Protein AF-0000000084484202 (afdb_homodimer)

InterPro domains:
  IPR013543 Calcium/calmodulin-dependent protein kinase II, association-domain [PF08332] (34-159)
  IPR032710 NTF2-like domain superfamily [SSF54427] (32-158)

Nearest PDB structures (foldseek):
  8uso-assembly1_A  TM=9.550E-01  e=2.248E-20  Homo sapiens
  2ux0-assembly1_A  TM=9.484E-01  e=1.392E-20  Homo sapiens
  5ig3-assembly1_A-2  TM=9.217E-01  e=1.442E-19  Homo sapiens
  8uso-assembly1_C  TM=8.823E-01  e=1.134E-19  Homo sapiens
  5ig5-assembly1_F-2  TM=9.078E-01  e=1.494E-18  Nematostella vectensis

Secondary structure (DSSP, 8-state):
-------------EEE-------S----HHHHHHHHHHHHHHHHHHHHHHTT-HHHHHHTEEEEEEEE-GGGTT--EESSHHHHHHHHHTTTTS-S-EEEEEEEEEEEE-TTSEEEEEEEEEEEEE-TTS-EEEEEEEEEEEEEEETTEEEEEEEEEE-S-SS-TTS-----/-------------EEE-------S--S-HHHHHHHHHHHHHHHHHHHHHHTT-HHHHHHTEEEEEEEE-GGGTT--EESSHHHHHHHHHTTTTS-S-EEEEEEEEEEEE-TTSEEEEEEEEEEEEE-TTS-EEEEEEEEEEEEEEETTEEEEEEEEEE-S-SS-TTS-----

Sequence (344 aa):
MKLLTVWDTKKKIRIVCPEKPYSQLSTNSQSSARRQEIIKMTEQLIEAINTGDFEAYTKICDPHLTAFEPEAMGNLVEGMDFHKFYFDNVLGKNCKAVNTTILNPHVHLLGEDAACIAYVRLTQYMDKHGQAHTHQSEESRVWHKRDNKWQNVHFHRSGGSGGAAFGFSSHKMKLLTVWDTKKKIRIVCPEKPYSQLSTNSQSSARRQEIIKMTEQLIEAINTGDFEAYTKICDPHLTAFEPEAMGNLVEGMDFHKFYFDNVLGKNCKAVNTTILNPHVHLLGEDAACIAYVRLTQYMDKHGQAHTHQSEESRVWHKRDNKWQNVHFHRSGGSGGAAFGFSSHK

pLDDT: mean 79.75, std 24.47, range [22.3, 98.94]

Solvent-accessible surface area (backbone atoms only — not comparable to full-atom values): 19200 Å² total; per-residue (Å²): 134,83,82,75,75,72,74,76,70,76,69,67,68,42,72,47,65,82,79,67,83,75,64,79,81,84,78,52,70,60,55,56,50,52,47,50,49,52,52,51,54,50,48,51,45,49,48,19,50,63,59,27,35,57,68,66,34,53,72,40,32,39,71,71,18,33,35,40,36,72,88,47,73,81,37,81,44,72,38,55,63,76,56,46,53,41,36,76,71,50,35,47,72,66,49,89,45,71,44,48,35,39,40,46,72,43,68,46,76,26,71,92,31,22,34,37,39,39,32,36,37,40,39,34,34,34,47,93,82,70,45,79,46,79,42,53,33,37,38,37,40,33,35,33,46,55,97,88,36,66,22,37,43,36,38,40,41,35,74,48,78,75,62,19,88,81,68,59,52,72,78,122,134,83,80,74,75,71,73,77,70,79,69,66,68,41,70,49,64,80,80,66,84,71,57,98,62,79,76,58,66,62,54,54,51,51,48,50,49,51,52,50,53,49,49,52,45,50,48,20,50,64,58,28,35,57,67,66,36,53,72,39,32,40,71,70,18,33,36,40,37,72,86,47,72,81,36,83,43,72,37,54,63,76,57,44,53,42,37,76,71,49,37,48,72,68,48,87,44,71,43,48,34,38,40,46,71,44,70,46,78,27,70,92,32,22,34,38,38,37,34,35,36,39,39,34,35,34,46,90,83,71,44,79,45,77,44,53,33,37,36,37,39,32,35,34,45,56,96,90,37,66,20,36,42,35,38,40,41,34,72,50,76,77,55,21,88,82,70,58,51,72,78,123

Foldseek 3Di:
DPPPPPPPQPQQAAEAAPCPPPPDDDPDPVVVVVQVVVVVLVRQLVVCQQQLPLPSNPQAADQQAWEADVVVVPDIDTGCVVVNVCSVPPHNDFWPDKHKYWYRKDKDDDPDFKIKIKTKMWMWTAENVRDIDIFIKIKMWMWGHDPNGIHTRYMYIDGGPPAPSNPHNPPD/DPPPPPPPQPFQAAEAAPCDPPPVPDDDPVVVVVQVVVVVLVRQLVSCQQQLPLPSNPQAADQQAWEADLVVVPDIDTGCVVVNVCSVPPHNDFWPDKHKYWYHKDKDDDPDFKIKIKTKMWMWTAANVRDIDIFIKIKMWMWGHDPNGIHTRYMYIDGGPPADSNPHNPPD

Organism: NCBI:txid1629725

Structure (mmCIF, N/CA/C/O backbone):
data_AF-0000000084484202-model_v1
#
loop_
_entity.id
_entity.type
_entity.pdbx_description
1 polymer 'Calcium/calmodulin-dependent protein kinase II association-domain domain-containing protein'
#
loop_
_atom_site.group_PDB
_atom_site.id
_atom_site.type_symbol
_atom_site.label_atom_id
_atom_site.label_alt_id
_atom_site.label_comp_id
_atom_site.label_asym_id
_atom_site.label_entity_id
_atom_site.label_seq_id
_atom_site.pdbx_PDB_ins_code
_atom_site.Cartn_x
_atom_site.Cartn_y
_atom_site.Cartn_z
_atom_site.occupancy
_atom_site.B_iso_or_equiv
_atom_site.auth_seq_id
_atom_site.auth_comp_id
_atom_site.auth_asym_id
_atom_site.auth_atom_id
_atom_site.pdbx_PDB_model_num
ATOM 1 N N . MET A 1 1 ? -15.711 -28.438 -43 1 22.56 1 MET A N 1
ATOM 2 C CA . MET A 1 1 ? -14.633 -28.594 -42.031 1 22.56 1 MET A CA 1
ATOM 3 C C . MET A 1 1 ? -14.43 -27.297 -41.25 1 22.56 1 MET A C 1
ATOM 5 O O . MET A 1 1 ? -13.922 -26.312 -41.812 1 22.56 1 MET A O 1
ATOM 9 N N . LYS A 1 2 ? -15.352 -26.922 -40.312 1 27.88 2 LYS A N 1
ATOM 10 C CA . LYS A 1 2 ? -15.516 -25.656 -39.625 1 27.88 2 LYS A CA 1
ATOM 11 C C . LYS A 1 2 ? -14.289 -25.344 -38.75 1 27.88 2 LYS A C 1
ATOM 13 O O . LYS A 1 2 ? -13.797 -26.219 -38.031 1 27.88 2 LYS A O 1
ATOM 18 N N . LEU A 1 3 ? -13.375 -24.469 -39.219 1 26.53 3 LEU A N 1
ATOM 19 C CA . LEU A 1 3 ? -12.164 -23.984 -38.562 1 26.53 3 LEU A CA 1
ATOM 20 C C . LEU A 1 3 ? -12.453 -23.531 -37.125 1 26.53 3 LEU A C 1
ATOM 22 O O . LEU A 1 3 ? -13.227 -22.578 -36.938 1 26.53 3 LEU A O 1
ATOM 26 N N . LEU A 1 4 ? -12.547 -24.406 -36.188 1 30.47 4 LEU A N 1
ATOM 27 C CA . LEU A 1 4 ? -12.711 -24.141 -34.75 1 30.47 4 LEU A CA 1
ATOM 28 C C . LEU A 1 4 ? -11.594 -23.234 -34.219 1 30.47 4 LEU A C 1
ATOM 30 O O . LEU A 1 4 ? -10.414 -23.609 -34.312 1 30.47 4 LEU A O 1
ATOM 34 N N . THR A 1 5 ? -11.711 -21.938 -34.438 1 29.92 5 THR A N 1
ATOM 35 C CA . THR A 1 5 ? -10.828 -20.922 -33.875 1 29.92 5 THR A CA 1
ATOM 36 C C . THR A 1 5 ? -10.578 -21.156 -32.406 1 29.92 5 THR A C 1
ATOM 38 O O . THR A 1 5 ? -11.516 -21.156 -31.594 1 29.92 5 THR A O 1
ATOM 41 N N . VAL A 1 6 ? -9.766 -22.031 -32.094 1 29.84 6 VAL A N 1
ATOM 42 C CA . VAL A 1 6 ? -9.258 -22.25 -30.734 1 29.84 6 VAL A CA 1
ATOM 43 C C . VAL A 1 6 ? -8.844 -20.922 -30.109 1 29.84 6 VAL A C 1
ATOM 45 O O . VAL A 1 6 ? -7.984 -20.219 -30.641 1 29.84 6 VAL A O 1
ATOM 48 N N . TRP A 1 7 ? -9.875 -20.203 -29.562 1 31.56 7 TRP A N 1
ATOM 49 C CA . TRP A 1 7 ? -9.555 -19.078 -28.688 1 31.56 7 TRP A CA 1
ATOM 50 C C . TRP A 1 7 ? -8.344 -19.391 -27.812 1 31.56 7 TRP A C 1
ATOM 52 O O . TRP A 1 7 ? -8.344 -20.375 -27.078 1 31.56 7 TRP A O 1
ATOM 62 N N . ASP A 1 8 ? -7.133 -19.328 -28.281 1 32.38 8 ASP A N 1
ATOM 63 C CA . ASP A 1 8 ? -5.891 -19.359 -27.516 1 32.38 8 ASP A CA 1
ATOM 64 C C . ASP A 1 8 ? -6.062 -18.688 -26.156 1 32.38 8 ASP A C 1
ATOM 66 O O . ASP A 1 8 ? -6.316 -17.484 -26.078 1 32.38 8 ASP A O 1
ATOM 70 N N . THR A 1 9 ? -6.594 -19.344 -25.172 1 36.94 9 THR A N 1
ATOM 71 C CA . THR A 1 9 ? -7.004 -19.062 -23.812 1 36.94 9 THR A CA 1
ATOM 72 C C . THR A 1 9 ? -5.848 -18.469 -23 1 36.94 9 THR A C 1
ATOM 74 O O . THR A 1 9 ? -5.859 -18.5 -21.781 1 36.94 9 THR A O 1
ATOM 77 N N . LYS A 1 10 ? -4.656 -18.438 -23.531 1 36.81 10 LYS A N 1
ATOM 78 C CA . LYS A 1 10 ? -3.656 -17.75 -22.719 1 36.81 10 LYS A CA 1
ATOM 79 C C . LYS A 1 10 ? -4.086 -16.328 -22.422 1 36.81 10 LYS A C 1
ATOM 81 O O . LYS A 1 10 ? -4.059 -15.453 -23.297 1 36.81 10 LYS A O 1
ATOM 86 N N . LYS A 1 11 ? -4.984 -16.141 -21.5 1 45.69 11 LYS A N 1
ATOM 87 C CA . LYS A 1 11 ? -5.672 -14.945 -21.031 1 45.69 11 LYS A CA 1
ATOM 88 C C . LYS A 1 11 ? -4.672 -13.875 -20.594 1 45.69 11 LYS A C 1
ATOM 90 O O . LYS A 1 11 ? -3.912 -14.07 -19.641 1 45.69 11 LYS A O 1
ATOM 95 N N . LYS A 1 12 ? -4.285 -13 -21.719 1 49.34 12 LYS A N 1
ATOM 96 C CA . LYS A 1 12 ? -3.416 -11.836 -21.609 1 49.34 12 LYS A CA 1
ATOM 97 C C . LYS A 1 12 ? -3.955 -10.828 -20.594 1 49.34 12 LYS A C 1
ATOM 99 O O . LYS A 1 12 ? -5.152 -10.523 -20.594 1 49.34 12 LYS A O 1
ATOM 104 N N . ILE A 1 13 ? -3.246 -10.758 -19.453 1 52.19 13 ILE A N 1
ATOM 105 C CA . ILE A 1 13 ? -3.531 -9.641 -18.562 1 52.19 13 ILE A CA 1
ATOM 106 C C . ILE A 1 13 ? -3.627 -8.344 -19.359 1 52.19 13 ILE A C 1
ATOM 108 O O . ILE A 1 13 ? -2.74 -8.039 -20.172 1 52.19 13 ILE A O 1
ATOM 112 N N . ARG A 1 14 ? -4.797 -7.715 -19.531 1 58.12 14 ARG A N 1
ATOM 113 C CA . ARG A 1 14 ? -4.977 -6.441 -20.219 1 58.12 14 ARG A CA 1
ATOM 114 C C . ARG A 1 14 ? -4.52 -5.277 -19.344 1 58.12 14 ARG A C 1
ATOM 116 O O . ARG A 1 14 ? -4.871 -5.207 -18.156 1 58.12 14 ARG A O 1
ATOM 123 N N . ILE A 1 15 ? -3.594 -4.57 -19.891 1 54.19 15 ILE A N 1
ATOM 124 C CA . ILE A 1 15 ? -3.176 -3.34 -19.219 1 54.19 15 ILE A CA 1
ATOM 125 C C . ILE A 1 15 ? -3.801 -2.139 -19.938 1 54.19 15 ILE A C 1
ATOM 127 O O . ILE A 1 15 ? -3.646 -1.973 -21.141 1 54.19 15 ILE A O 1
ATOM 131 N N . VAL A 1 16 ? -4.719 -1.385 -19.375 1 52.28 16 VAL A N 1
ATOM 132 C CA . VAL A 1 16 ? -5.27 -0.152 -19.938 1 52.28 16 VAL A CA 1
ATOM 133 C C . VAL A 1 16 ? -4.469 1.045 -19.422 1 52.28 16 VAL A C 1
ATOM 135 O O . VAL A 1 16 ? -4.363 1.261 -18.219 1 52.28 16 VAL A O 1
ATOM 138 N N . CYS A 1 17 ? -3.641 1.642 -20.281 1 53.09 17 CYS A N 1
ATOM 139 C CA . CYS A 1 17 ? -2.895 2.838 -19.906 1 53.09 17 CYS A CA 1
ATOM 140 C C . CYS A 1 17 ? -3.535 4.086 -20.5 1 53.09 17 CYS A C 1
ATOM 142 O O . CYS A 1 17 ? -3.977 4.082 -21.641 1 53.09 17 CYS A O 1
ATOM 144 N N . PRO A 1 18 ? -4.09 5.18 -19.781 1 40.06 18 PRO A N 1
ATOM 145 C CA . PRO A 1 18 ? -4.48 6.422 -20.453 1 40.06 18 PRO A CA 1
ATOM 146 C C . PRO A 1 18 ? -3.373 6.98 -21.344 1 40.06 18 PRO A C 1
ATOM 148 O O . PRO A 1 18 ? -2.189 6.785 -21.062 1 40.06 18 PRO A O 1
ATOM 151 N N . GLU A 1 19 ? -3.791 7.266 -22.656 1 37.06 19 GLU A N 1
ATOM 152 C CA . GLU A 1 19 ? -2.885 7.84 -23.641 1 37.06 19 GLU A CA 1
ATOM 153 C C . GLU A 1 19 ? -2.354 9.195 -23.188 1 37.06 19 GLU A C 1
ATOM 155 O O . GLU A 1 19 ? -3.035 10.211 -23.328 1 37.06 19 GLU A O 1
ATOM 160 N N . LYS A 1 20 ? -2.168 9.734 -22.062 1 37.72 20 LYS A N 1
ATOM 161 C CA . LYS A 1 20 ? -1.619 11.086 -22.109 1 37.72 20 LYS A CA 1
ATOM 162 C C . LYS A 1 20 ? -0.483 11.18 -23.125 1 37.72 20 LYS A C 1
ATOM 164 O O . LYS A 1 20 ? 0.29 10.234 -23.297 1 37.72 20 LYS A O 1
ATOM 169 N N . PRO A 1 21 ? -0.691 12.273 -24.062 1 31.39 21 PRO A N 1
ATOM 170 C CA . PRO A 1 21 ? 0.367 12.562 -25.047 1 31.39 21 PRO A CA 1
ATOM 171 C C . PRO A 1 21 ? 1.765 12.492 -24.422 1 31.39 21 PRO A C 1
ATOM 173 O O . PRO A 1 21 ? 2.029 13.141 -23.422 1 31.39 21 PRO A O 1
ATOM 176 N N . TYR A 1 22 ? 2.336 11.453 -24.469 1 32.31 22 TYR A N 1
ATOM 177 C CA . TYR A 1 22 ? 3.768 11.305 -24.234 1 32.31 22 TYR A CA 1
ATOM 178 C C . TYR A 1 22 ? 4.559 12.375 -24.969 1 32.31 22 TYR A C 1
ATOM 180 O O . TYR A 1 22 ? 5.285 12.07 -25.922 1 32.31 22 TYR A O 1
ATOM 188 N N . SER A 1 23 ? 3.902 13.438 -25.469 1 31.08 23 SER A N 1
ATOM 189 C CA . SER A 1 23 ? 4.852 14.219 -26.25 1 31.08 23 SER A CA 1
ATOM 190 C C . SER A 1 23 ? 6.164 14.414 -25.5 1 31.08 23 SER A C 1
ATOM 192 O O . SER A 1 23 ? 7.18 14.773 -26.094 1 31.08 23 SER A O 1
ATOM 194 N N . GLN A 1 24 ? 6.086 15.438 -24.438 1 30.53 24 GLN A N 1
ATOM 195 C CA . GLN A 1 24 ? 7.375 16.094 -24.266 1 30.53 24 GLN A CA 1
ATOM 196 C C . GLN A 1 24 ? 8.516 15.086 -24.281 1 30.53 24 GLN A C 1
ATOM 198 O O . GLN A 1 24 ? 8.297 13.883 -24.125 1 30.53 24 GLN A O 1
ATOM 203 N N . LEU A 1 25 ? 9.867 15.617 -23.5 1 30.31 25 LEU A N 1
ATOM 204 C CA . LEU A 1 25 ? 11.305 15.633 -23.75 1 30.31 25 LEU A CA 1
ATOM 205 C C . LEU A 1 25 ? 11.859 14.219 -23.844 1 30.31 25 LEU A C 1
ATOM 207 O O . LEU A 1 25 ? 11.234 13.266 -23.375 1 30.31 25 LEU A O 1
ATOM 211 N N . SER A 1 26 ? 13.086 13.93 -24.219 1 33.38 26 SER A N 1
ATOM 212 C CA . SER A 1 26 ? 14.211 13.023 -24.422 1 33.38 26 SER A CA 1
ATOM 213 C C . SER A 1 26 ? 14.297 11.992 -23.297 1 33.38 26 SER A C 1
ATOM 215 O O . SER A 1 26 ? 15.219 11.18 -23.266 1 33.38 26 SER A O 1
ATOM 217 N N . THR A 1 27 ? 13.984 12.367 -22.062 1 39.91 27 THR A N 1
ATOM 218 C CA . THR A 1 27 ? 14.531 11.586 -20.969 1 39.91 27 THR A CA 1
ATOM 219 C C . THR A 1 27 ? 14.086 10.133 -21.047 1 39.91 27 THR A C 1
ATOM 221 O O . THR A 1 27 ? 13.078 9.82 -21.688 1 39.91 27 THR A O 1
ATOM 224 N N . ASN A 1 28 ? 14.797 8.992 -20.25 1 52.16 28 ASN A N 1
ATOM 225 C CA . ASN A 1 28 ? 15.734 7.918 -20.562 1 52.16 28 ASN A CA 1
ATOM 226 C C . ASN A 1 28 ? 15.008 6.621 -20.891 1 52.16 28 ASN A C 1
ATOM 228 O O . ASN A 1 28 ? 14.125 6.188 -20.156 1 52.16 28 ASN A O 1
ATOM 232 N N . SER A 1 29 ? 14.883 6.348 -22.219 1 65.44 29 SER A N 1
ATOM 233 C CA . SER A 1 29 ? 14.633 5.012 -22.75 1 65.44 29 SER A CA 1
ATOM 234 C C . SER A 1 29 ? 14.859 3.943 -21.688 1 65.44 29 SER A C 1
ATOM 236 O O . SER A 1 29 ? 14.102 2.975 -21.609 1 65.44 29 SER A O 1
ATOM 238 N N . GLN A 1 30 ? 15.797 4.34 -20.922 1 72.38 30 GLN A N 1
ATOM 239 C CA . GLN A 1 30 ? 16.125 3.354 -19.906 1 72.38 30 GLN A CA 1
ATOM 240 C C . GLN A 1 30 ? 15.062 3.307 -18.812 1 72.38 30 GLN A C 1
ATOM 242 O O . GLN A 1 30 ? 14.688 2.227 -18.344 1 72.38 30 GLN A O 1
ATOM 247 N N . SER A 1 31 ? 14.578 4.543 -18.484 1 83.69 31 SER A N 1
ATOM 248 C CA . SER A 1 31 ? 13.539 4.574 -17.469 1 83.69 31 SER A CA 1
ATOM 249 C C . SER A 1 31 ? 12.25 3.932 -17.969 1 83.69 31 SER A C 1
ATOM 251 O O . SER A 1 31 ? 11.578 3.221 -17.219 1 83.69 31 SER A O 1
ATOM 253 N N . SER A 1 32 ? 11.945 4.188 -19.188 1 85.06 32 SER A N 1
ATOM 254 C CA . SER A 1 32 ? 10.742 3.582 -19.766 1 85.06 32 SER A CA 1
ATOM 255 C C . SER A 1 32 ? 10.867 2.062 -19.812 1 85.06 32 SER A C 1
ATOM 257 O O . SER A 1 32 ? 9.914 1.345 -19.516 1 85.06 32 SER A O 1
ATOM 259 N N . ALA A 1 33 ? 12.039 1.642 -20.172 1 88.38 33 ALA A N 1
ATOM 260 C CA . ALA A 1 33 ? 12.273 0.202 -20.25 1 88.38 33 ALA A CA 1
ATOM 261 C C . ALA A 1 33 ? 12.172 -0.437 -18.859 1 88.38 33 ALA A C 1
ATOM 263 O O . ALA A 1 33 ? 11.609 -1.525 -18.719 1 88.38 33 ALA A O 1
ATOM 264 N N . ARG A 1 34 ? 12.688 0.211 -17.891 1 92.5 34 ARG A N 1
ATOM 265 C CA . ARG A 1 34 ? 12.625 -0.311 -16.531 1 92.5 34 ARG A CA 1
ATOM 266 C C . ARG A 1 34 ? 11.195 -0.347 -16.016 1 92.5 34 ARG A C 1
ATOM 268 O O . ARG A 1 34 ? 10.797 -1.289 -15.32 1 92.5 34 ARG A O 1
ATOM 275 N N . ARG A 1 35 ? 10.438 0.628 -16.359 1 95.12 35 ARG A N 1
ATOM 276 C CA . ARG A 1 35 ? 9.031 0.643 -15.969 1 95.12 35 ARG A CA 1
ATOM 277 C C . ARG A 1 35 ? 8.273 -0.514 -16.625 1 95.12 35 ARG A C 1
ATOM 279 O O . ARG A 1 35 ? 7.473 -1.183 -15.961 1 95.12 35 ARG A O 1
ATOM 286 N N . GLN A 1 36 ? 8.523 -0.728 -17.844 1 94.44 36 GLN A N 1
ATOM 287 C CA . GLN A 1 36 ? 7.887 -1.835 -18.547 1 94.44 36 GLN A CA 1
ATOM 288 C C . GLN A 1 36 ? 8.297 -3.178 -17.953 1 94.44 36 GLN A C 1
ATOM 290 O O . GLN A 1 36 ? 7.496 -4.113 -17.906 1 94.44 36 GLN A O 1
ATOM 295 N N . GLU A 1 37 ? 9.484 -3.242 -17.531 1 95.62 37 GLU A N 1
ATOM 296 C CA . GLU A 1 37 ? 9.961 -4.457 -16.875 1 95.62 37 GLU A CA 1
ATOM 297 C C . GLU A 1 37 ? 9.156 -4.75 -15.609 1 95.62 37 GLU A C 1
ATOM 299 O O . GLU A 1 37 ? 8.766 -5.891 -15.359 1 95.62 37 GLU A O 1
ATOM 304 N N . ILE A 1 38 ? 8.898 -3.738 -14.867 1 97.38 38 ILE A N 1
ATOM 305 C CA . ILE A 1 38 ? 8.141 -3.885 -13.625 1 97.38 38 ILE A CA 1
ATOM 306 C C . ILE A 1 38 ? 6.715 -4.316 -13.945 1 97.38 38 ILE A C 1
ATOM 308 O O . ILE A 1 38 ? 6.156 -5.184 -13.266 1 97.38 38 ILE A O 1
ATOM 312 N N . ILE A 1 39 ? 6.145 -3.762 -14.938 1 96.56 39 ILE A N 1
ATOM 313 C CA . ILE A 1 39 ? 4.789 -4.117 -15.344 1 96.56 39 ILE A CA 1
ATOM 314 C C . ILE A 1 39 ? 4.746 -5.582 -15.773 1 96.56 39 ILE A C 1
ATOM 316 O O . ILE A 1 39 ? 3.857 -6.332 -15.359 1 96.56 39 ILE A O 1
ATOM 320 N N . LYS A 1 40 ? 5.707 -5.969 -16.516 1 96.25 40 LYS A N 1
ATOM 321 C CA . LYS A 1 40 ? 5.777 -7.352 -16.969 1 96.25 40 LYS A CA 1
ATOM 322 C C . LYS A 1 40 ? 5.941 -8.312 -15.797 1 96.25 40 LYS A C 1
ATOM 324 O O . LYS A 1 40 ? 5.309 -9.367 -15.758 1 96.25 40 LYS A O 1
ATOM 329 N N . MET A 1 41 ? 6.828 -7.957 -14.867 1 97.06 41 MET A N 1
ATOM 330 C CA . MET A 1 41 ? 7 -8.773 -13.672 1 97.06 41 MET A CA 1
ATOM 331 C C . MET A 1 41 ? 5.688 -8.914 -12.914 1 97.06 41 MET A C 1
ATOM 333 O O . MET A 1 41 ? 5.363 -10 -12.422 1 97.06 41 MET A O 1
ATOM 337 N N . THR A 1 42 ? 4.973 -7.855 -12.875 1 97.94 42 THR A N 1
ATOM 338 C CA . THR A 1 42 ? 3.686 -7.871 -12.195 1 97.94 42 THR A CA 1
ATOM 339 C C . THR A 1 42 ? 2.686 -8.75 -12.93 1 97.94 42 THR A C 1
ATOM 341 O O . THR A 1 42 ? 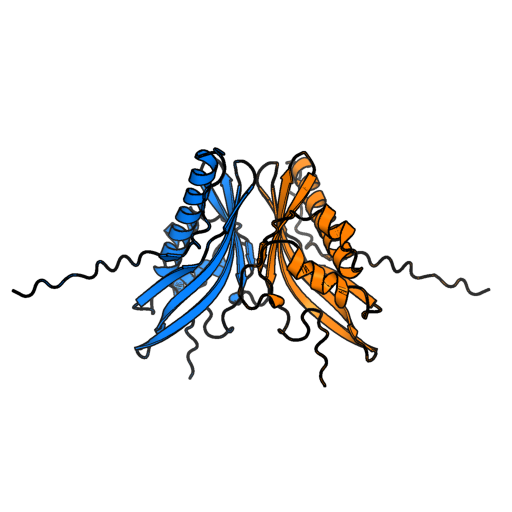1.941 -9.516 -12.312 1 97.94 42 THR A O 1
ATOM 344 N N . GLU A 1 43 ? 2.705 -8.688 -14.203 1 96.62 43 GLU A N 1
ATOM 345 C CA . GLU A 1 43 ? 1.855 -9.555 -15.016 1 96.62 43 GLU A CA 1
ATOM 346 C C . GLU A 1 43 ? 2.168 -11.031 -14.758 1 96.62 43 GLU A C 1
ATOM 348 O O . GLU A 1 43 ? 1.256 -11.852 -14.633 1 96.62 43 GLU A O 1
ATOM 353 N N . GLN A 1 44 ? 3.375 -11.312 -14.711 1 96.88 44 GLN A N 1
ATOM 354 C CA . GLN A 1 44 ? 3.793 -12.688 -14.438 1 96.88 44 GLN A CA 1
ATOM 355 C C . GLN A 1 44 ? 3.312 -13.141 -13.062 1 96.88 44 GLN A C 1
ATOM 357 O O . GLN A 1 44 ? 2.859 -14.281 -12.906 1 96.88 44 GLN A O 1
ATOM 362 N N . LEU A 1 45 ? 3.447 -12.305 -12.164 1 97.69 45 LEU A N 1
ATOM 363 C CA . LEU A 1 45 ? 2.996 -12.602 -10.812 1 97.69 45 LEU A CA 1
ATOM 364 C C . LEU A 1 45 ? 1.502 -12.898 -10.789 1 97.69 45 LEU A C 1
ATOM 366 O O . LEU A 1 45 ? 1.075 -13.898 -10.203 1 97.69 45 LEU A O 1
ATOM 370 N N . ILE A 1 46 ? 0.723 -12.094 -11.406 1 95.94 46 ILE A N 1
ATOM 371 C CA . ILE A 1 46 ? -0.727 -12.25 -11.43 1 95.94 46 ILE A CA 1
ATOM 372 C C . ILE A 1 46 ? -1.096 -13.531 -12.18 1 95.94 46 ILE A C 1
ATOM 374 O O . ILE A 1 46 ? -2.027 -14.234 -11.789 1 95.94 46 ILE A O 1
ATOM 378 N N . GLU A 1 47 ? -0.383 -13.781 -13.211 1 94.38 47 GLU A N 1
ATOM 379 C CA . GLU A 1 47 ? -0.616 -15.031 -13.93 1 94.38 47 GLU A CA 1
ATOM 380 C C . GLU A 1 47 ? -0.381 -16.234 -13.031 1 94.38 47 GLU A C 1
ATOM 382 O O . GLU A 1 47 ? -1.148 -17.203 -13.07 1 94.38 47 GLU A O 1
ATOM 387 N N . ALA A 1 48 ? 0.698 -16.172 -12.273 1 95.81 48 ALA A N 1
ATOM 388 C CA . ALA A 1 48 ? 0.966 -17.266 -11.328 1 95.81 48 ALA A CA 1
ATOM 389 C C . ALA A 1 48 ? -0.19 -17.422 -10.344 1 95.81 48 ALA A C 1
ATOM 391 O O . ALA A 1 48 ? -0.576 -18.547 -10.016 1 95.81 48 ALA A O 1
ATOM 392 N N . ILE A 1 49 ? -0.748 -16.328 -9.906 1 94.44 49 ILE A N 1
ATOM 393 C CA . ILE A 1 49 ? -1.882 -16.359 -8.992 1 94.44 49 ILE A CA 1
ATOM 394 C C . ILE A 1 49 ? -3.102 -16.953 -9.695 1 94.44 49 ILE A C 1
ATOM 396 O O . ILE A 1 49 ? -3.742 -17.859 -9.172 1 94.44 49 ILE A O 1
ATOM 400 N N . ASN A 1 50 ? -3.434 -16.484 -10.883 1 90.19 50 ASN A N 1
ATOM 401 C CA . ASN A 1 50 ? -4.609 -16.922 -11.633 1 90.19 50 ASN A CA 1
ATOM 402 C C . ASN A 1 50 ? -4.57 -18.406 -11.93 1 90.19 50 ASN A C 1
ATOM 404 O O . ASN A 1 50 ? -5.613 -19.078 -11.945 1 90.19 50 ASN A O 1
ATOM 408 N N . THR A 1 51 ? -3.418 -18.906 -12.109 1 91.5 51 THR A N 1
ATOM 409 C CA . THR A 1 51 ? -3.287 -20.312 -12.5 1 91.5 51 THR A CA 1
ATOM 410 C C . THR A 1 51 ? -2.977 -21.188 -11.289 1 91.5 51 THR A C 1
ATOM 412 O O . THR A 1 51 ? -2.805 -22.391 -11.43 1 91.5 51 THR A O 1
ATOM 415 N N . GLY A 1 52 ? -2.771 -20.578 -10.195 1 92.94 52 GLY A N 1
ATOM 416 C CA . GLY A 1 52 ? -2.447 -21.328 -8.992 1 92.94 52 GLY A CA 1
ATOM 417 C C . GLY A 1 52 ? -1.047 -21.922 -9.016 1 92.94 52 GLY A C 1
ATOM 418 O O . GLY A 1 52 ? -0.813 -23 -8.477 1 92.94 52 GLY A O 1
ATOM 419 N N . ASP A 1 53 ? -0.168 -21.297 -9.664 1 95.44 53 ASP A N 1
ATOM 420 C CA . ASP A 1 53 ? 1.209 -21.75 -9.797 1 95.44 53 ASP A CA 1
ATOM 421 C C . ASP A 1 53 ? 2.086 -21.203 -8.68 1 95.44 53 ASP A C 1
ATOM 423 O O . ASP A 1 53 ? 2.809 -20.234 -8.867 1 95.44 53 ASP A O 1
ATOM 427 N N . PHE A 1 54 ? 2.16 -21.922 -7.531 1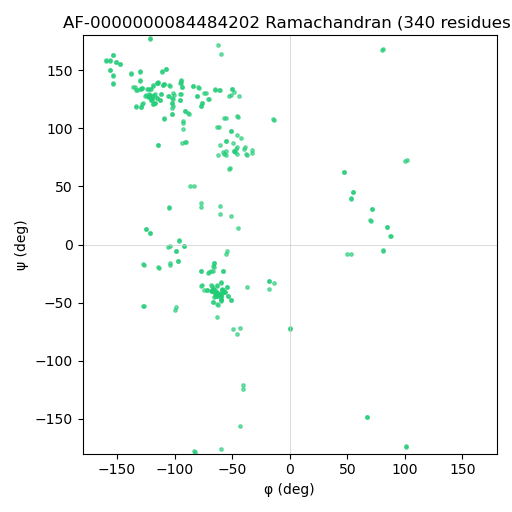 96.75 54 PHE A N 1
ATOM 428 C CA . PHE A 1 54 ? 2.869 -21.453 -6.344 1 96.75 54 PHE A CA 1
ATOM 429 C C . PHE A 1 54 ? 4.375 -21.422 -6.59 1 96.75 54 PHE A C 1
ATOM 431 O O . PHE A 1 54 ? 5.074 -20.547 -6.078 1 96.75 54 PHE A O 1
ATOM 438 N N . GLU A 1 55 ? 4.855 -22.266 -7.293 1 97.62 55 GLU A N 1
ATOM 439 C CA . GLU A 1 55 ? 6.281 -22.297 -7.594 1 97.62 55 GLU A CA 1
ATOM 440 C C . GLU A 1 55 ? 6.715 -21.031 -8.352 1 97.62 55 GLU A C 1
ATOM 442 O O . GLU A 1 55 ? 7.691 -20.391 -7.98 1 97.62 55 GLU A O 1
ATOM 447 N N . ALA A 1 56 ? 6.012 -20.781 -9.391 1 97.56 56 ALA A N 1
ATOM 448 C CA . ALA A 1 56 ? 6.312 -19.562 -10.148 1 97.56 56 ALA A CA 1
ATOM 449 C C . ALA A 1 56 ? 6.191 -18.328 -9.258 1 97.56 56 ALA A C 1
ATOM 451 O O . ALA A 1 56 ? 7.012 -17.406 -9.352 1 97.56 56 ALA A O 1
ATOM 452 N N . TYR A 1 57 ? 5.184 -18.328 -8.445 1 97.94 57 TYR A N 1
ATOM 453 C CA . TYR A 1 57 ? 4.934 -17.219 -7.539 1 97.94 57 TYR A CA 1
ATOM 454 C C . TYR A 1 57 ? 6.113 -17.016 -6.594 1 97.94 57 TYR A C 1
ATOM 456 O O . TYR A 1 57 ? 6.605 -15.898 -6.441 1 97.94 57 TYR A O 1
ATOM 464 N N . THR A 1 58 ? 6.605 -18.016 -6.012 1 97.94 58 THR A N 1
ATOM 465 C CA . THR A 1 58 ? 7.66 -17.922 -5.012 1 97.94 58 THR A CA 1
ATOM 466 C C . THR A 1 58 ? 8.984 -17.516 -5.652 1 97.94 58 THR A C 1
ATOM 468 O O . THR A 1 58 ? 9.844 -16.922 -4.996 1 97.94 58 THR A O 1
ATOM 471 N N . LYS A 1 59 ? 9.133 -17.766 -6.887 1 97.31 59 LYS A N 1
ATOM 472 C CA . LYS A 1 59 ? 10.359 -17.422 -7.594 1 97.31 59 LYS A CA 1
ATOM 473 C C . LYS A 1 59 ? 10.516 -15.906 -7.711 1 97.31 59 LYS A C 1
ATOM 475 O O . LYS A 1 59 ? 11.633 -15.398 -7.84 1 97.31 59 LYS A O 1
ATOM 480 N N . ILE A 1 60 ? 9.422 -15.227 -7.621 1 97.75 60 ILE A N 1
ATOM 481 C CA . ILE A 1 60 ? 9.539 -13.789 -7.855 1 97.75 60 ILE A CA 1
ATOM 482 C C . ILE A 1 60 ? 9.047 -13.031 -6.629 1 97.75 60 ILE A C 1
ATOM 484 O O . ILE A 1 60 ? 8.797 -11.82 -6.699 1 97.75 60 ILE A O 1
ATOM 488 N N . CYS A 1 61 ? 8.82 -13.711 -5.574 1 98.38 61 CYS A N 1
ATOM 489 C CA . CYS A 1 61 ? 8.477 -13.078 -4.309 1 98.38 61 CYS A CA 1
ATOM 490 C C . CYS A 1 61 ? 9.57 -13.305 -3.268 1 98.38 61 CYS A C 1
ATOM 492 O O . CYS A 1 61 ? 10.133 -14.398 -3.188 1 98.38 61 CYS A O 1
ATOM 494 N N . ASP A 1 62 ? 9.859 -12.242 -2.506 1 97.94 62 ASP A N 1
ATOM 495 C CA . ASP A 1 62 ? 10.734 -12.391 -1.35 1 97.94 62 ASP A CA 1
ATOM 496 C C . ASP A 1 62 ? 10.156 -13.375 -0.336 1 97.94 62 ASP A C 1
ATOM 498 O O . ASP A 1 62 ? 8.953 -13.344 -0.055 1 97.94 62 ASP A O 1
ATOM 502 N N . PRO A 1 63 ? 10.945 -14.32 0.178 1 97 63 PRO A N 1
ATOM 503 C CA . PRO A 1 63 ? 10.43 -15.266 1.172 1 97 63 PRO A CA 1
ATOM 504 C C . PRO A 1 63 ? 9.875 -14.57 2.412 1 97 63 PRO A C 1
ATOM 506 O O . PRO A 1 63 ? 9.07 -15.148 3.145 1 97 63 PRO A O 1
ATOM 509 N N . HIS A 1 64 ? 10.281 -13.305 2.73 1 96.31 64 HIS A N 1
ATOM 510 C CA . HIS A 1 64 ? 9.773 -12.523 3.852 1 96.31 64 HIS A CA 1
ATOM 511 C C . HIS A 1 64 ? 8.812 -11.438 3.379 1 96.31 64 HIS A C 1
ATOM 513 O O . HIS A 1 64 ? 8.773 -10.344 3.945 1 96.31 64 HIS A O 1
ATOM 519 N N . LEU A 1 65 ? 8.164 -11.773 2.369 1 97.88 65 LEU A N 1
ATOM 520 C CA . LEU A 1 65 ? 7.141 -10.883 1.83 1 97.88 65 LEU A CA 1
ATOM 521 C C . LEU A 1 65 ? 6.184 -10.422 2.926 1 97.88 65 LEU A C 1
ATOM 523 O O . LEU A 1 65 ? 5.758 -11.227 3.76 1 97.88 65 LEU A O 1
ATOM 527 N N . THR A 1 66 ? 5.879 -9.109 2.971 1 98.56 66 THR A N 1
ATOM 528 C CA . THR A 1 66 ? 4.836 -8.594 3.85 1 98.56 66 THR A CA 1
ATOM 529 C C . THR A 1 66 ? 3.604 -8.18 3.045 1 98.56 66 THR A C 1
ATOM 531 O O . THR A 1 66 ? 3.717 -7.816 1.872 1 98.56 66 THR A O 1
ATOM 534 N N . ALA A 1 67 ? 2.455 -8.297 3.766 1 98.12 67 ALA A N 1
ATOM 535 C CA . ALA A 1 67 ? 1.246 -8.008 2.998 1 98.12 67 ALA A CA 1
ATOM 536 C C . ALA A 1 67 ? 0.122 -7.52 3.908 1 98.12 67 ALA A C 1
ATOM 538 O O . ALA A 1 67 ? -0.049 -8.023 5.02 1 98.12 67 ALA A O 1
ATOM 539 N N . PHE A 1 68 ? -0.566 -6.523 3.416 1 97.75 68 PHE A N 1
ATOM 540 C CA . PHE A 1 68 ? -1.917 -6.219 3.873 1 97.75 68 PHE A CA 1
ATOM 541 C C . PHE A 1 68 ? -2.949 -6.648 2.838 1 97.75 68 PHE A C 1
ATOM 543 O O . PHE A 1 68 ? -2.861 -6.266 1.67 1 97.75 68 PHE A O 1
ATOM 550 N N . GLU A 1 69 ? -3.896 -7.383 3.275 1 95 69 GLU A N 1
ATOM 551 C CA . GLU A 1 69 ? -5.008 -7.789 2.418 1 95 69 GLU A CA 1
ATOM 552 C C . GLU A 1 69 ? -6.242 -8.133 3.24 1 95 69 GLU A C 1
ATOM 554 O O . GLU A 1 69 ? -6.141 -8.414 4.438 1 95 69 GLU A O 1
ATOM 559 N N . PRO A 1 70 ? -7.371 -8.086 2.635 1 93.81 70 PRO A N 1
ATOM 560 C CA . PRO A 1 70 ? -8.609 -8.32 3.389 1 93.81 70 PRO A CA 1
ATOM 561 C C . PRO A 1 70 ? -8.594 -9.648 4.137 1 93.81 70 PRO A C 1
ATOM 563 O O . PRO A 1 70 ? -9.07 -9.734 5.27 1 93.81 70 PRO A O 1
ATOM 566 N N . GLU A 1 71 ? -8.008 -10.648 3.557 1 91.56 71 GLU A N 1
ATOM 567 C CA . GLU A 1 71 ? -7.98 -11.984 4.156 1 91.56 71 GLU A CA 1
ATOM 568 C C . GLU A 1 71 ? -7.16 -11.984 5.441 1 91.56 71 GLU A C 1
ATOM 570 O O . GLU A 1 71 ? -7.277 -12.906 6.254 1 91.56 71 GLU A O 1
ATOM 575 N N . ALA A 1 72 ? -6.383 -10.977 5.629 1 93.44 72 ALA A N 1
ATOM 576 C CA . ALA A 1 72 ? -5.496 -10.938 6.789 1 93.44 72 ALA A CA 1
ATOM 577 C C . ALA A 1 72 ? -6.164 -10.234 7.969 1 93.44 72 ALA A C 1
ATOM 579 O O . ALA A 1 72 ? -5.551 -10.055 9.023 1 93.44 72 ALA A O 1
ATOM 580 N N . MET A 1 73 ? -7.363 -9.766 7.777 1 90.5 73 MET A N 1
ATOM 581 C CA . MET A 1 73 ? -8.219 -9.242 8.844 1 90.5 73 MET A CA 1
ATOM 582 C C . MET A 1 73 ? -7.504 -8.141 9.617 1 90.5 73 MET A C 1
ATOM 584 O O . MET A 1 73 ? -7.469 -8.172 10.852 1 90.5 73 MET A O 1
ATOM 588 N N . GLY A 1 74 ? -6.863 -7.23 8.914 1 91.88 74 GLY A N 1
ATOM 589 C CA . GLY A 1 74 ? -6.305 -6.039 9.531 1 91.88 74 GLY A CA 1
ATOM 590 C C . GLY A 1 74 ? -4.898 -6.242 10.062 1 91.88 74 GLY A C 1
ATOM 591 O O . GLY A 1 74 ? -4.336 -5.352 10.695 1 91.88 74 GLY A O 1
ATOM 592 N N . ASN A 1 75 ? -4.27 -7.375 9.789 1 93.69 75 ASN A N 1
ATOM 593 C CA . ASN A 1 75 ? -2.932 -7.66 10.289 1 93.69 75 ASN A CA 1
ATOM 594 C C . ASN A 1 75 ? -1.899 -7.676 9.164 1 93.69 75 ASN A C 1
ATOM 596 O O . ASN A 1 75 ? -2.23 -7.973 8.016 1 93.69 75 ASN A O 1
ATOM 600 N N . LEU A 1 76 ? -0.734 -7.285 9.562 1 97 76 LEU A N 1
ATOM 601 C CA . LEU A 1 76 ? 0.385 -7.449 8.641 1 97 76 LEU A CA 1
ATOM 602 C C . LEU A 1 76 ? 0.847 -8.898 8.602 1 97 76 LEU A C 1
ATOM 604 O O . LEU A 1 76 ? 1.271 -9.453 9.625 1 97 76 LEU A O 1
ATOM 608 N N . VAL A 1 77 ? 0.772 -9.492 7.449 1 96.44 77 VAL A N 1
ATOM 609 C CA . VAL A 1 77 ? 1.24 -10.859 7.27 1 96.44 77 VAL A CA 1
ATOM 610 C C . VAL A 1 77 ? 2.678 -10.852 6.758 1 96.44 77 VAL A C 1
ATOM 612 O O . VAL A 1 77 ? 3.043 -10.016 5.926 1 96.44 77 VAL A O 1
ATOM 615 N N . GLU A 1 78 ? 3.418 -11.766 7.254 1 96.75 78 GLU A N 1
ATOM 616 C CA . GLU A 1 78 ? 4.793 -11.938 6.797 1 96.75 78 GLU A CA 1
ATOM 617 C C . GLU A 1 78 ? 5.066 -13.391 6.41 1 96.75 78 GLU A C 1
ATOM 619 O O . GLU A 1 78 ? 4.676 -14.312 7.125 1 96.75 78 GLU A O 1
ATOM 624 N N . GLY A 1 79 ? 5.738 -13.5 5.223 1 96.31 79 GLY A N 1
ATOM 625 C CA . GLY A 1 79 ? 6.133 -14.828 4.777 1 96.31 79 GLY A CA 1
ATOM 626 C C . GLY A 1 79 ? 5.207 -15.398 3.717 1 96.31 79 GLY A C 1
ATOM 627 O O . GLY A 1 79 ? 4.301 -14.719 3.242 1 96.31 79 GLY A O 1
ATOM 628 N N . MET A 1 80 ? 5.441 -16.672 3.363 1 96.25 80 MET A N 1
ATOM 629 C CA . MET A 1 80 ? 4.793 -17.25 2.191 1 96.25 80 MET A CA 1
ATOM 630 C C . MET A 1 80 ? 3.658 -18.188 2.605 1 96.25 80 MET A C 1
ATOM 632 O O . MET A 1 80 ? 2.787 -18.5 1.797 1 96.25 80 MET A O 1
ATOM 636 N N . ASP A 1 81 ? 3.611 -18.594 3.828 1 95.44 81 ASP A N 1
ATOM 637 C CA . ASP A 1 81 ? 2.707 -19.65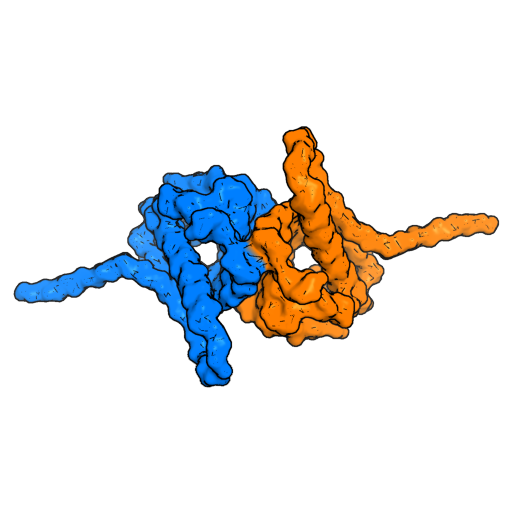6 4.262 1 95.44 81 ASP A CA 1
ATOM 638 C C . ASP A 1 81 ? 1.249 -19.219 4.137 1 95.44 81 ASP A C 1
ATOM 640 O O . ASP A 1 81 ? 0.388 -20.016 3.758 1 95.44 81 ASP A O 1
ATOM 644 N N . PHE A 1 82 ? 0.955 -18.062 4.551 1 94.94 82 PHE A N 1
ATOM 645 C CA . PHE A 1 82 ? -0.404 -17.547 4.457 1 94.94 82 PHE A CA 1
ATOM 646 C C . PHE A 1 82 ? -0.925 -17.656 3.029 1 94.94 82 PHE A C 1
ATOM 648 O O . PHE A 1 82 ? -2.055 -18.094 2.807 1 94.94 82 PHE A O 1
ATOM 655 N N . HIS A 1 83 ? -0.137 -17.312 2.078 1 95.38 83 HIS A N 1
ATOM 656 C CA . HIS A 1 83 ? -0.528 -17.312 0.673 1 95.38 83 HIS A CA 1
ATOM 657 C C . HIS A 1 83 ? -0.542 -18.734 0.117 1 95.38 83 HIS 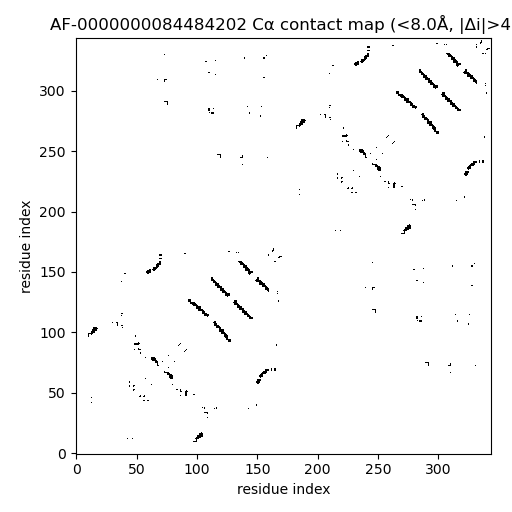A C 1
ATOM 659 O O . HIS A 1 83 ? -1.389 -19.078 -0.714 1 95.38 83 HIS A O 1
ATOM 665 N N . LYS A 1 84 ? 0.401 -19.516 0.613 1 96.44 84 LYS A N 1
ATOM 666 C CA . LYS A 1 84 ? 0.432 -20.906 0.169 1 96.44 84 LYS A CA 1
ATOM 667 C C . LYS A 1 84 ? -0.902 -21.594 0.437 1 96.44 84 LYS A C 1
ATOM 669 O O . LYS A 1 84 ? -1.35 -22.422 -0.36 1 96.44 84 LYS A O 1
ATOM 674 N N . PHE A 1 85 ? -1.476 -21.359 1.522 1 95 85 PHE A N 1
ATOM 675 C CA . PHE A 1 85 ? -2.775 -21.922 1.855 1 95 85 PHE A CA 1
ATOM 676 C C . PHE A 1 85 ? -3.779 -21.672 0.737 1 95 85 PHE A C 1
ATOM 678 O O . PHE A 1 85 ? -4.52 -22.578 0.344 1 95 85 PHE A O 1
ATOM 685 N N . TYR A 1 86 ? -3.859 -20.5 0.254 1 92.56 86 TYR A N 1
ATOM 686 C CA . TYR A 1 86 ? -4.824 -20.156 -0.786 1 92.56 86 TYR A CA 1
ATOM 687 C C . TYR A 1 86 ? -4.434 -20.781 -2.119 1 92.56 86 TYR A C 1
ATOM 689 O O . TYR A 1 86 ? -5.301 -21.188 -2.898 1 92.56 86 TYR A O 1
ATOM 697 N N . PHE A 1 87 ? -3.15 -20.781 -2.393 1 93.31 87 PHE A N 1
ATOM 698 C CA . PHE A 1 87 ? -2.699 -21.469 -3.598 1 93.31 87 PHE A CA 1
ATOM 699 C C . PHE A 1 87 ? -3.094 -22.938 -3.562 1 93.31 87 PHE A C 1
ATOM 701 O O . PHE A 1 87 ? -3.516 -23.5 -4.578 1 93.31 87 PHE A O 1
ATOM 708 N N . ASP A 1 88 ? -3.02 -23.578 -2.439 1 93.38 88 ASP A N 1
ATOM 709 C CA . ASP A 1 88 ? -3.254 -25.016 -2.291 1 93.38 88 ASP A CA 1
ATOM 710 C C . ASP A 1 88 ? -4.746 -25.328 -2.316 1 93.38 88 ASP A C 1
ATOM 712 O O . ASP A 1 88 ? -5.148 -26.422 -2.734 1 93.38 88 ASP A O 1
ATOM 716 N N . ASN A 1 89 ? -5.523 -24.312 -1.985 1 89.62 89 ASN A N 1
ATOM 717 C CA . ASN A 1 89 ? -6.891 -24.703 -1.686 1 89.62 89 ASN A CA 1
ATOM 718 C C . ASN A 1 89 ? -7.902 -23.906 -2.506 1 89.62 89 ASN A C 1
ATOM 720 O O . ASN A 1 89 ? -9.062 -24.312 -2.627 1 89.62 89 ASN A O 1
ATOM 724 N N . VAL A 1 90 ? -7.477 -22.812 -3.043 1 85.31 90 VAL A N 1
ATOM 725 C CA . VAL A 1 90 ? -8.469 -21.922 -3.645 1 85.31 90 VAL A CA 1
ATOM 726 C C . VAL A 1 90 ? -8.07 -21.609 -5.086 1 85.31 90 VAL A C 1
ATOM 728 O O . VAL A 1 90 ? -8.836 -21.875 -6.016 1 85.31 90 VAL A O 1
ATOM 731 N N . LEU A 1 91 ? -6.887 -21.172 -5.254 1 84.56 91 LEU A N 1
ATOM 732 C CA . LEU A 1 91 ? -6.461 -20.609 -6.531 1 84.56 91 LEU A CA 1
ATOM 733 C C . LEU A 1 91 ? -6.254 -21.703 -7.566 1 84.56 91 LEU A C 1
ATOM 735 O O . LEU A 1 91 ? -5.605 -22.719 -7.289 1 84.56 91 LEU A O 1
ATOM 739 N N . GLY A 1 92 ? -6.828 -21.547 -8.773 1 75.94 92 GLY A N 1
ATOM 740 C CA . GLY A 1 92 ? -6.652 -22.484 -9.875 1 75.94 92 GLY A CA 1
ATOM 741 C C . GLY A 1 92 ? -7.543 -23.703 -9.766 1 75.94 92 GLY A C 1
ATOM 742 O O . GLY A 1 92 ? -7.496 -24.594 -10.617 1 75.94 92 GLY A O 1
ATOM 743 N N . LYS A 1 93 ? -8.266 -24.016 -8.914 1 75.75 93 LYS A N 1
ATOM 744 C CA . LYS A 1 93 ? -9.008 -25.266 -8.75 1 75.75 93 LYS A CA 1
ATOM 745 C C . LYS A 1 93 ? -10.461 -25.094 -9.195 1 75.75 93 LYS A C 1
ATOM 747 O O . LYS A 1 93 ? -10.992 -25.953 -9.906 1 75.75 93 LYS A O 1
ATOM 752 N N . ASN A 1 94 ? -11.195 -24.125 -8.625 1 63.75 94 ASN A N 1
ATOM 753 C CA . ASN A 1 94 ? -12.633 -24.125 -8.844 1 63.75 94 ASN A CA 1
ATOM 754 C C . ASN A 1 94 ? -13.047 -23.062 -9.859 1 63.75 94 ASN A C 1
ATOM 756 O O . ASN A 1 94 ? -14.234 -22.859 -10.102 1 63.75 94 ASN A O 1
ATOM 760 N N . CYS A 1 95 ? -12.086 -22.391 -10.273 1 61.69 95 CYS A N 1
ATOM 761 C CA . CYS A 1 95 ? -12.516 -21.359 -11.211 1 61.69 95 CYS A CA 1
ATOM 762 C C . CYS A 1 95 ? -12.062 -21.688 -12.633 1 61.69 95 CYS A C 1
ATOM 764 O O . CYS A 1 95 ? -10.875 -21.906 -12.875 1 61.69 95 CYS A O 1
ATOM 766 N N . LYS A 1 96 ? -13.117 -22.047 -13.43 1 64.44 96 LYS A N 1
ATOM 767 C CA . LYS A 1 96 ? -12.906 -22.484 -14.812 1 64.44 96 LYS A CA 1
ATOM 768 C C . LYS A 1 96 ? -12.289 -21.359 -15.648 1 64.44 96 LYS A C 1
ATOM 770 O O . LYS A 1 96 ? -11.398 -21.609 -16.453 1 64.44 96 LYS A O 1
ATOM 775 N N . ALA A 1 97 ? -12.883 -20.156 -15.383 1 80.88 97 ALA A N 1
ATOM 776 C CA . ALA A 1 97 ? -12.414 -19.047 -16.219 1 80.88 97 ALA A CA 1
ATOM 777 C C . ALA A 1 97 ? -12.117 -17.812 -15.375 1 80.88 97 ALA A C 1
ATOM 779 O O . ALA A 1 97 ? -12.961 -17.375 -14.594 1 80.88 97 ALA A O 1
ATOM 780 N N . VAL A 1 98 ? -10.867 -17.453 -15.453 1 86.25 98 VAL A N 1
ATOM 781 C CA . VAL A 1 98 ? -10.484 -16.219 -14.773 1 86.25 98 VAL A CA 1
ATOM 782 C C . VAL A 1 98 ? -9.797 -15.281 -15.766 1 86.25 98 VAL A C 1
ATOM 784 O O . VAL A 1 98 ? -8.953 -15.711 -16.547 1 86.25 98 VAL A O 1
ATOM 787 N N . ASN A 1 99 ? -10.312 -14.086 -15.781 1 89.44 99 ASN A N 1
ATOM 788 C CA . ASN A 1 99 ? -9.695 -13.031 -16.578 1 89.44 99 ASN A CA 1
ATOM 789 C C . ASN A 1 99 ? -9.32 -11.82 -15.719 1 89.44 99 ASN A C 1
ATOM 791 O O . ASN A 1 99 ? -10.117 -11.383 -14.883 1 89.44 99 ASN A O 1
ATOM 795 N N . THR A 1 100 ? -8.07 -11.375 -15.984 1 93 100 THR A N 1
ATOM 796 C CA . THR A 1 100 ? -7.621 -10.242 -15.18 1 93 100 THR A CA 1
ATOM 797 C C . THR A 1 100 ? -7.254 -9.055 -16.062 1 93 100 THR A C 1
ATOM 799 O O . THR A 1 100 ? -6.59 -9.227 -17.094 1 93 100 THR A O 1
ATOM 802 N N . THR A 1 101 ? -7.738 -7.867 -15.68 1 92.88 101 THR A N 1
ATOM 803 C CA . THR A 1 101 ? -7.383 -6.609 -16.328 1 92.88 101 THR A CA 1
ATOM 804 C C . THR A 1 101 ? -6.715 -5.66 -15.336 1 92.88 101 THR A C 1
ATOM 806 O O . THR A 1 101 ? -7.258 -5.402 -14.258 1 92.88 101 THR A O 1
ATOM 809 N N . ILE A 1 102 ? -5.57 -5.242 -15.711 1 93.5 102 ILE A N 1
ATOM 810 C CA . ILE A 1 102 ? -4.867 -4.234 -14.93 1 93.5 102 ILE A CA 1
ATOM 811 C C . ILE A 1 102 ? -5.145 -2.848 -15.5 1 93.5 102 ILE A C 1
ATOM 813 O O . ILE A 1 102 ? -4.836 -2.576 -16.672 1 93.5 102 ILE A O 1
ATOM 817 N N . LEU A 1 103 ? -5.652 -1.96 -14.648 1 92.5 103 LEU A N 1
ATOM 818 C CA . LEU A 1 103 ? -6.047 -0.643 -15.133 1 92.5 103 LEU A CA 1
ATOM 819 C C . LEU A 1 103 ? -5 0.407 -14.766 1 92.5 103 LEU A C 1
ATOM 821 O O . LEU A 1 103 ? -4.641 0.547 -13.594 1 92.5 103 LEU A O 1
ATOM 825 N N . ASN A 1 104 ? -4.426 1.112 -15.711 1 88.12 104 ASN A N 1
ATOM 826 C CA . ASN A 1 104 ? -3.584 2.297 -15.586 1 88.12 104 ASN A CA 1
ATOM 827 C C . ASN A 1 104 ? -2.512 2.113 -14.516 1 88.12 104 ASN A C 1
ATOM 829 O O . ASN A 1 104 ? -2.451 2.879 -13.555 1 88.12 104 ASN A O 1
ATOM 833 N N . PRO A 1 105 ? -1.658 1.132 -14.773 1 95.56 105 PRO A N 1
ATOM 834 C CA . PRO A 1 105 ? -0.583 0.955 -13.797 1 95.56 105 PRO A CA 1
ATOM 835 C C . PRO A 1 105 ? 0.364 2.15 -13.734 1 95.56 105 PRO A C 1
ATOM 837 O O . PRO A 1 105 ? 0.675 2.748 -14.766 1 95.56 105 PRO A O 1
ATOM 840 N N . HIS A 1 106 ? 0.675 2.598 -12.57 1 96.31 106 HIS A N 1
ATOM 841 C CA . HIS A 1 106 ? 1.663 3.639 -12.312 1 96.31 106 HIS A CA 1
ATOM 842 C C . HIS A 1 106 ? 2.889 3.072 -11.602 1 96.31 106 HIS A C 1
ATOM 844 O O . HIS A 1 106 ? 2.762 2.393 -10.586 1 96.31 106 HIS A O 1
ATOM 850 N N . VAL A 1 107 ? 4.055 3.402 -12.172 1 97.88 107 VAL A N 1
ATOM 851 C CA . VAL A 1 107 ? 5.289 2.859 -11.609 1 97.88 107 VAL A CA 1
ATOM 852 C C . VAL A 1 107 ? 6.168 3.996 -11.094 1 97.88 107 VAL A C 1
ATOM 854 O O . VAL A 1 107 ? 6.508 4.914 -11.844 1 97.88 107 VAL A O 1
ATOM 857 N N . HIS A 1 108 ? 6.477 3.92 -9.812 1 97.88 108 HIS A N 1
ATOM 858 C CA . HIS A 1 108 ? 7.566 4.715 -9.258 1 97.88 108 HIS A CA 1
ATOM 859 C C . HIS A 1 108 ? 8.891 3.957 -9.312 1 97.88 108 HIS A C 1
ATOM 861 O O . HIS A 1 108 ? 9.039 2.918 -8.664 1 97.88 108 HIS A O 1
ATOM 867 N N . LEU A 1 109 ? 9.797 4.512 -10.117 1 97 109 LEU A N 1
ATOM 868 C CA . LEU A 1 109 ? 11.156 3.992 -10.008 1 97 109 LEU A CA 1
ATOM 869 C C . LEU A 1 109 ? 11.883 4.602 -8.82 1 97 109 LEU A C 1
ATOM 871 O O . LEU A 1 109 ? 11.906 5.824 -8.656 1 97 109 LEU A O 1
ATOM 875 N N . LEU A 1 110 ? 12.43 3.781 -7.996 1 96.94 110 LEU A N 1
ATOM 876 C CA . LEU A 1 110 ? 13.102 4.191 -6.766 1 96.94 110 LEU A CA 1
ATOM 877 C C . LEU A 1 110 ? 14.594 3.885 -6.832 1 96.94 110 LEU A C 1
ATOM 879 O O . LEU A 1 110 ? 15.047 2.867 -6.305 1 96.94 110 LEU A O 1
ATOM 883 N N . GLY A 1 111 ? 15.312 4.719 -7.363 1 92 111 GLY A N 1
ATOM 884 C CA . GLY A 1 111 ? 16.703 4.391 -7.66 1 92 111 GLY A CA 1
ATOM 885 C C . GLY A 1 111 ? 16.844 3.322 -8.727 1 92 111 GLY A C 1
ATOM 886 O O . GLY A 1 111 ? 16.031 3.246 -9.648 1 92 111 GLY A O 1
ATOM 887 N N . GLU A 1 112 ? 17.938 2.537 -8.57 1 91.06 112 GLU A N 1
ATOM 888 C CA . GLU A 1 112 ? 18.234 1.55 -9.602 1 91.06 112 GLU A CA 1
ATOM 889 C C . GLU A 1 112 ? 17.703 0.174 -9.227 1 91.06 112 GLU A C 1
ATOM 891 O O . GLU A 1 112 ? 17.5 -0.683 -10.086 1 91.06 112 GLU A O 1
ATOM 896 N N . ASP A 1 113 ? 17.359 0.076 -7.941 1 94.44 113 ASP A N 1
ATOM 897 C CA . ASP A 1 113 ? 17.172 -1.303 -7.504 1 94.44 113 ASP A CA 1
ATOM 898 C C . ASP A 1 113 ? 15.789 -1.496 -6.891 1 94.44 113 ASP A C 1
ATOM 900 O O . ASP A 1 113 ? 15.539 -2.498 -6.215 1 94.44 113 ASP A O 1
ATOM 904 N N . ALA A 1 114 ? 14.906 -0.538 -7.074 1 97.88 114 ALA A N 1
ATOM 905 C CA . ALA A 1 114 ? 13.586 -0.697 -6.461 1 97.88 114 ALA A CA 1
ATOM 906 C C . ALA A 1 114 ? 12.516 0.023 -7.273 1 97.88 114 ALA A C 1
ATOM 908 O O . ALA A 1 114 ? 12.82 0.919 -8.062 1 97.88 114 ALA A O 1
ATOM 909 N N . ALA A 1 115 ? 11.344 -0.405 -7.117 1 98.25 115 ALA A N 1
ATOM 910 C CA . ALA A 1 115 ? 10.195 0.208 -7.77 1 98.25 115 ALA A CA 1
ATOM 911 C C . ALA A 1 115 ? 8.906 -0.083 -7 1 98.25 115 ALA A C 1
ATOM 913 O O . ALA A 1 115 ? 8.82 -1.086 -6.285 1 98.25 115 ALA A O 1
ATOM 914 N N . CYS A 1 116 ? 8.016 0.805 -7.086 1 98.75 116 CYS A N 1
ATOM 915 C CA . CYS A 1 116 ? 6.656 0.626 -6.578 1 98.75 116 CYS A CA 1
ATOM 916 C C . CYS A 1 116 ? 5.633 0.756 -7.699 1 98.75 116 CYS A C 1
ATOM 918 O O . CYS A 1 116 ? 5.652 1.729 -8.453 1 98.75 116 CYS A O 1
ATOM 920 N N . ILE A 1 117 ? 4.777 -0.218 -7.828 1 98.56 117 ILE A N 1
ATOM 921 C CA . ILE A 1 117 ? 3.717 -0.157 -8.828 1 98.56 117 ILE A CA 1
ATOM 922 C C . ILE A 1 117 ? 2.357 -0.111 -8.133 1 98.56 117 ILE A C 1
ATOM 924 O O . ILE A 1 117 ? 2.146 -0.784 -7.121 1 98.56 117 ILE A O 1
ATOM 928 N N . ALA A 1 118 ? 1.448 0.696 -8.625 1 98.5 118 ALA A N 1
ATOM 929 C CA . ALA A 1 118 ? 0.075 0.824 -8.148 1 98.5 118 ALA A CA 1
ATOM 930 C C . ALA A 1 118 ? -0.922 0.712 -9.297 1 98.5 118 ALA A C 1
ATOM 932 O O . ALA A 1 118 ? -0.716 1.294 -10.367 1 98.5 118 ALA A O 1
ATOM 933 N N . TYR A 1 119 ? -1.946 -0.069 -9.07 1 96.81 119 TYR A N 1
ATOM 934 C CA . TYR A 1 119 ? -2.941 -0.26 -10.117 1 96.81 119 TYR A CA 1
ATOM 935 C C . TYR A 1 119 ? -4.258 -0.759 -9.539 1 96.81 119 TYR A C 1
ATOM 937 O O . TYR A 1 119 ? -4.289 -1.3 -8.43 1 96.81 119 TYR A O 1
ATOM 945 N N . VAL A 1 120 ? -5.297 -0.538 -10.289 1 96.31 120 VAL A N 1
ATOM 946 C CA . VAL A 1 120 ? -6.582 -1.179 -10.031 1 96.31 120 VAL A CA 1
ATOM 947 C C . VAL A 1 120 ? -6.688 -2.465 -10.852 1 96.31 120 VAL A C 1
ATOM 949 O O . VAL A 1 120 ? -6.328 -2.49 -12.031 1 96.31 120 VAL A O 1
ATOM 952 N N . ARG A 1 121 ? -7.164 -3.5 -10.172 1 95.25 121 ARG A N 1
ATOM 953 C CA . ARG A 1 121 ? -7.301 -4.797 -10.828 1 95.25 121 ARG A CA 1
ATOM 954 C C . ARG A 1 121 ? -8.766 -5.207 -10.93 1 95.25 121 ARG A C 1
ATOM 956 O O . ARG A 1 121 ? -9.492 -5.188 -9.93 1 95.25 121 ARG A O 1
ATOM 963 N N . LEU A 1 122 ? -9.141 -5.508 -12.148 1 92.69 122 LEU A N 1
ATOM 964 C CA . LEU A 1 122 ? -10.43 -6.16 -12.367 1 92.69 122 LEU A CA 1
ATOM 965 C C . LEU A 1 122 ? -10.242 -7.652 -12.617 1 92.69 122 LEU A C 1
ATOM 967 O O . LEU A 1 122 ? -9.453 -8.047 -13.477 1 92.69 122 LEU A O 1
ATOM 971 N N . THR A 1 123 ? -10.93 -8.398 -11.836 1 91.38 123 THR A N 1
ATOM 972 C CA . THR A 1 123 ? -10.906 -9.844 -12.008 1 91.38 123 THR A CA 1
ATOM 973 C C . THR A 1 123 ? -12.297 -10.375 -12.328 1 91.38 123 THR A C 1
ATOM 975 O O . THR A 1 123 ? -13.234 -10.195 -11.547 1 91.38 123 THR A O 1
ATOM 978 N N . GLN A 1 124 ? -12.375 -11 -13.461 1 88.88 124 GLN A N 1
ATOM 979 C CA . GLN A 1 124 ? -13.602 -11.664 -13.875 1 88.88 124 GLN A CA 1
ATOM 980 C C . GLN A 1 124 ? -13.492 -13.18 -13.719 1 88.88 124 GLN A C 1
ATOM 982 O O . GLN A 1 124 ? -12.445 -13.758 -14.016 1 88.88 124 GLN A O 1
ATOM 987 N N . TYR A 1 125 ? -14.609 -13.742 -13.18 1 85.81 125 TYR A N 1
ATOM 988 C CA . TYR A 1 125 ? -14.586 -15.188 -13 1 85.81 125 TYR A CA 1
ATOM 989 C C . TYR A 1 125 ? -16 -15.758 -13.039 1 85.81 125 TYR A C 1
ATOM 991 O O . TYR A 1 125 ? -16.984 -15.016 -12.938 1 85.81 125 TYR A O 1
ATOM 999 N N . MET A 1 126 ? -16.016 -17.062 -13.234 1 85.06 126 MET A N 1
ATOM 1000 C CA . MET A 1 126 ? -17.25 -17.828 -13.172 1 85.06 126 MET A CA 1
ATOM 1001 C C . MET A 1 126 ? -17.375 -18.547 -11.836 1 85.06 126 MET A C 1
ATOM 1003 O O . MET A 1 126 ? -16.438 -19.219 -11.398 1 85.06 126 MET A O 1
ATOM 1007 N N . ASP A 1 127 ? -18.5 -18.359 -11.234 1 81.56 127 ASP A N 1
ATOM 1008 C CA . ASP A 1 127 ? -18.672 -19.109 -9.992 1 81.56 127 ASP A CA 1
ATOM 1009 C C . ASP A 1 127 ? -19.125 -20.531 -10.258 1 81.56 127 ASP A C 1
ATOM 1011 O O . ASP A 1 127 ? -19.25 -20.953 -11.414 1 81.56 127 ASP A O 1
ATOM 1015 N N . LYS A 1 128 ? -19.344 -21.281 -9.188 1 80.88 128 LYS A N 1
ATOM 1016 C CA . LYS A 1 128 ? -19.688 -22.703 -9.289 1 80.88 128 LYS A CA 1
ATOM 1017 C C . LYS A 1 128 ? -21.047 -22.906 -9.945 1 80.88 128 LYS A C 1
ATOM 1019 O O . LYS A 1 128 ? -21.359 -24 -10.398 1 80.88 128 LYS A O 1
ATOM 1024 N N . HIS A 1 129 ? -21.828 -21.938 -9.969 1 85.06 129 HIS A N 1
ATOM 1025 C CA . HIS A 1 129 ? -23.156 -22.016 -10.555 1 85.06 129 HIS A CA 1
ATOM 1026 C C . HIS A 1 129 ? -23.172 -21.5 -11.984 1 85.06 129 HIS A C 1
ATOM 1028 O O . HIS A 1 129 ? -24.234 -21.344 -12.586 1 85.06 129 HIS A O 1
ATOM 1034 N N . GLY A 1 130 ? -22.031 -21.172 -12.438 1 83.44 130 GLY A N 1
ATOM 1035 C CA . GLY A 1 130 ? -21.938 -20.719 -13.82 1 83.44 130 GLY A CA 1
ATOM 1036 C C . GLY A 1 130 ? -22.25 -19.25 -13.984 1 83.44 130 GLY A C 1
ATOM 1037 O O . GLY A 1 130 ? -22.594 -18.797 -15.086 1 83.44 130 GLY A O 1
ATOM 1038 N N . GLN A 1 131 ? -22.25 -18.547 -12.859 1 87.56 131 GLN A N 1
ATOM 1039 C CA . GLN A 1 131 ? -22.516 -17.125 -12.938 1 87.56 131 GLN A CA 1
ATOM 1040 C C . GLN A 1 131 ? -21.219 -16.328 -13.016 1 87.56 131 GLN A C 1
ATOM 1042 O O . GLN A 1 131 ? -20.266 -16.625 -12.297 1 87.56 131 GLN A O 1
ATOM 1047 N N . ALA A 1 132 ? -21.312 -15.32 -13.906 1 88.69 132 ALA A N 1
ATOM 1048 C CA . ALA A 1 132 ? -20.141 -14.461 -14.062 1 88.69 132 ALA A CA 1
ATOM 1049 C C . ALA A 1 132 ? -20.125 -13.367 -13 1 88.69 132 ALA A C 1
ATOM 1051 O O . ALA A 1 132 ? -21.156 -12.797 -12.664 1 88.69 132 ALA A O 1
ATOM 1052 N N . HIS A 1 133 ? -18.906 -13.156 -12.43 1 89.75 133 HIS A N 1
ATOM 1053 C CA . HIS A 1 133 ? -18.703 -12.078 -11.469 1 89.75 133 HIS A CA 1
ATOM 1054 C C . HIS A 1 133 ? -17.484 -11.242 -11.836 1 89.75 133 HIS A C 1
ATOM 1056 O O . HIS A 1 133 ? -16.578 -11.719 -12.531 1 89.75 133 HIS A O 1
ATOM 1062 N N . THR A 1 134 ? -17.578 -9.938 -11.469 1 91.94 134 THR A N 1
ATOM 1063 C CA . THR A 1 134 ? -16.422 -9.055 -11.578 1 91.94 134 THR A CA 1
ATOM 1064 C C . THR A 1 134 ? -16.094 -8.445 -10.219 1 91.94 134 THR A C 1
ATOM 1066 O O . THR A 1 134 ? -16.969 -7.961 -9.508 1 91.94 134 THR A O 1
ATOM 1069 N N . HIS A 1 135 ? -14.836 -8.625 -9.984 1 91.38 135 HIS A N 1
ATOM 1070 C CA . HIS A 1 135 ? -14.32 -8.094 -8.727 1 91.38 135 HIS A CA 1
ATOM 1071 C C . HIS A 1 135 ? -13.242 -7.047 -8.969 1 91.38 135 HIS A C 1
ATOM 1073 O O . HIS A 1 135 ? -12.391 -7.219 -9.852 1 91.38 135 HIS A O 1
ATOM 1079 N N . GLN A 1 136 ? -13.352 -5.879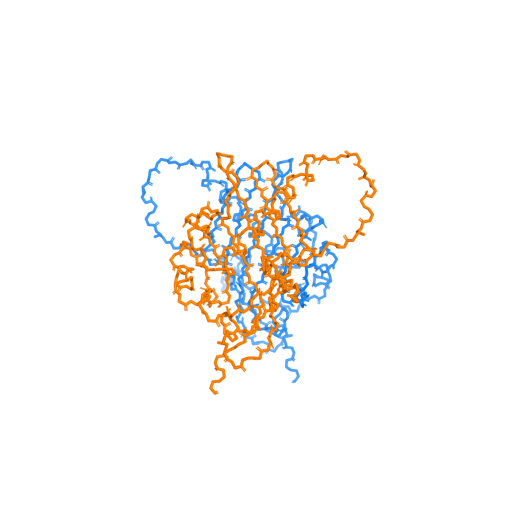 -8.133 1 93.44 136 GLN A N 1
ATOM 1080 C CA . GLN A 1 136 ? -12.328 -4.836 -8.219 1 93.44 136 GLN A CA 1
ATOM 1081 C C . GLN A 1 136 ? -11.469 -4.805 -6.961 1 93.44 136 GLN A C 1
ATOM 1083 O O . GLN A 1 136 ? -11.984 -4.926 -5.848 1 93.44 136 GLN A O 1
ATOM 1088 N N . SER A 1 137 ? -10.18 -4.66 -7.199 1 94.94 137 SER A N 1
ATOM 1089 C CA . SER A 1 137 ? -9.266 -4.438 -6.082 1 94.94 137 SER A CA 1
ATOM 1090 C C . SER A 1 137 ? -8.227 -3.369 -6.422 1 94.94 137 SER A C 1
ATOM 1092 O O . SER A 1 137 ? -7.914 -3.152 -7.594 1 94.94 137 SER A O 1
ATOM 1094 N N . GLU A 1 138 ? -7.801 -2.594 -5.422 1 97 138 GLU A N 1
ATOM 1095 C CA . GLU A 1 138 ? -6.66 -1.688 -5.504 1 97 138 GLU A CA 1
ATOM 1096 C C . GLU A 1 138 ? -5.391 -2.352 -4.98 1 97 138 GLU A C 1
ATOM 1098 O O . GLU A 1 138 ? -5.375 -2.889 -3.869 1 97 138 GLU A O 1
ATOM 1103 N N . GLU A 1 139 ? -4.352 -2.273 -5.781 1 97.88 139 GLU A N 1
ATOM 1104 C CA . GLU A 1 139 ? -3.152 -3.01 -5.387 1 97.88 139 GLU A CA 1
ATOM 1105 C C . GLU A 1 139 ? -1.905 -2.139 -5.512 1 97.88 139 GLU A C 1
ATOM 1107 O O . GLU A 1 139 ? -1.748 -1.404 -6.488 1 97.88 139 GLU A O 1
ATOM 1112 N N . SER A 1 140 ? -1.074 -2.15 -4.473 1 98.81 140 SER A N 1
ATOM 1113 C CA . SER A 1 140 ? 0.279 -1.605 -4.453 1 98.81 140 SER A CA 1
ATOM 1114 C C . SER A 1 140 ? 1.311 -2.699 -4.191 1 98.81 140 SER A C 1
ATOM 1116 O O . SER A 1 140 ? 1.169 -3.482 -3.252 1 98.81 140 SER A O 1
ATOM 1118 N N . ARG A 1 141 ? 2.318 -2.742 -5.051 1 98.88 141 ARG A N 1
ATOM 1119 C CA . ARG A 1 141 ? 3.377 -3.73 -4.871 1 98.88 141 ARG A CA 1
ATOM 1120 C C . ARG A 1 141 ? 4.754 -3.076 -4.941 1 98.88 141 ARG A C 1
ATOM 1122 O O . ARG A 1 141 ? 4.988 -2.203 -5.781 1 98.88 141 ARG A O 1
ATOM 1129 N N . VAL A 1 142 ? 5.637 -3.549 -4.078 1 98.94 142 VAL A N 1
ATOM 1130 C CA . VAL A 1 142 ? 6.996 -3.029 -4 1 98.94 142 VAL A CA 1
ATOM 1131 C C . VAL A 1 142 ? 7.984 -4.098 -4.465 1 98.94 142 VAL A C 1
ATOM 1133 O O . VAL A 1 142 ? 7.977 -5.223 -3.959 1 98.94 142 VAL A O 1
ATOM 1136 N N . TRP A 1 143 ? 8.773 -3.709 -5.441 1 98.75 143 TRP A N 1
ATOM 1137 C CA . TRP A 1 143 ? 9.773 -4.598 -6.031 1 98.75 143 TRP A CA 1
ATOM 1138 C C . TRP A 1 143 ? 11.18 -4.168 -5.645 1 98.75 143 TRP A C 1
ATOM 1140 O O . TRP A 1 143 ? 11.492 -2.975 -5.617 1 98.75 143 TRP A O 1
ATOM 1150 N N . HIS A 1 144 ? 11.992 -5.137 -5.336 1 98.5 144 HIS A N 1
ATOM 1151 C CA . HIS A 1 144 ? 13.391 -4.914 -5 1 98.5 144 HIS A CA 1
ATOM 1152 C C . HIS A 1 144 ? 14.305 -5.801 -5.836 1 98.5 144 HIS A C 1
ATOM 1154 O O . HIS A 1 144 ? 14.133 -7.023 -5.871 1 98.5 144 HIS A O 1
ATOM 1160 N N . LYS A 1 145 ? 15.172 -5.188 -6.555 1 97 145 LYS A N 1
ATOM 1161 C CA . LYS A 1 145 ? 16.141 -5.922 -7.367 1 97 145 LYS A CA 1
ATOM 1162 C C . LYS A 1 145 ? 17.391 -6.25 -6.566 1 97 145 LYS A C 1
ATOM 1164 O O . LYS A 1 145 ? 18.125 -5.344 -6.137 1 97 145 LYS A O 1
ATOM 1169 N N . ARG A 1 146 ? 17.594 -7.473 -6.309 1 94.31 146 ARG A N 1
ATOM 1170 C CA . ARG A 1 146 ? 18.797 -7.984 -5.648 1 94.31 146 ARG A CA 1
ATOM 1171 C C . ARG A 1 146 ? 19.5 -9.008 -6.527 1 94.31 146 ARG A C 1
ATOM 1173 O O . ARG A 1 146 ? 18.875 -9.953 -7.023 1 94.31 146 ARG A O 1
ATOM 1180 N N . ASP A 1 147 ? 20.812 -8.805 -6.758 1 92.94 147 ASP A N 1
ATOM 1181 C CA . ASP A 1 147 ? 21.594 -9.695 -7.617 1 92.94 147 ASP A CA 1
ATOM 1182 C C . ASP A 1 147 ? 20.922 -9.859 -8.977 1 92.94 147 ASP A C 1
ATOM 1184 O O . ASP A 1 147 ? 20.734 -10.984 -9.453 1 92.94 147 ASP A O 1
ATOM 1188 N N . ASN A 1 148 ? 20.391 -8.773 -9.477 1 92 148 ASN A N 1
ATOM 1189 C CA . ASN A 1 148 ? 19.828 -8.641 -10.812 1 92 148 ASN A CA 1
ATOM 1190 C C . ASN A 1 148 ? 18.516 -9.414 -10.945 1 92 148 ASN A C 1
ATOM 1192 O O . ASN A 1 148 ? 18.094 -9.742 -12.062 1 92 148 ASN A O 1
ATOM 1196 N N . LYS A 1 149 ? 17.922 -9.695 -9.852 1 95.5 149 LYS A N 1
ATOM 1197 C CA . LYS A 1 149 ? 16.625 -10.359 -9.852 1 95.5 149 LYS A CA 1
ATOM 1198 C C . LYS A 1 149 ? 15.578 -9.531 -9.109 1 95.5 149 LYS A C 1
ATOM 1200 O O . LYS A 1 149 ? 15.797 -9.133 -7.965 1 95.5 149 LYS A O 1
ATOM 1205 N N . TRP A 1 150 ? 14.555 -9.32 -9.789 1 97.31 150 TRP A N 1
ATOM 1206 C CA . TRP A 1 150 ? 13.445 -8.617 -9.156 1 97.31 150 TRP A CA 1
ATOM 1207 C C . TRP A 1 150 ? 12.641 -9.555 -8.266 1 97.31 150 TRP A C 1
ATOM 1209 O O . TRP A 1 150 ? 12.32 -10.672 -8.664 1 97.31 150 TRP A O 1
ATOM 1219 N N . GLN A 1 151 ? 12.336 -9.062 -7.082 1 98.44 151 GLN A N 1
ATOM 1220 C CA . GLN A 1 151 ? 11.43 -9.773 -6.18 1 98.44 151 GLN A CA 1
ATOM 1221 C C . GLN A 1 151 ? 10.406 -8.82 -5.566 1 98.44 151 GLN A C 1
ATOM 1223 O O . GLN A 1 151 ? 10.742 -7.695 -5.191 1 98.44 151 GLN A O 1
ATOM 1228 N N . ASN A 1 152 ? 9.172 -9.312 -5.578 1 98.75 152 ASN A N 1
ATOM 1229 C CA . ASN A 1 152 ? 8.164 -8.586 -4.82 1 98.75 152 ASN A CA 1
ATOM 1230 C C . ASN A 1 152 ? 8.391 -8.719 -3.316 1 98.75 152 ASN A C 1
ATOM 1232 O O . ASN A 1 152 ? 8.477 -9.828 -2.793 1 98.75 152 ASN A O 1
ATOM 1236 N N . VAL A 1 153 ? 8.492 -7.562 -2.58 1 98.81 153 VAL A N 1
ATOM 1237 C CA . VAL A 1 153 ? 8.891 -7.664 -1.18 1 98.81 153 VAL A CA 1
ATOM 1238 C C . VAL A 1 153 ? 7.734 -7.23 -0.28 1 98.81 153 VAL A C 1
ATOM 1240 O O . VAL A 1 153 ? 7.723 -7.543 0.914 1 98.81 153 VAL A O 1
ATOM 1243 N N . HIS A 1 154 ? 6.809 -6.508 -0.831 1 98.88 154 HIS A N 1
ATOM 1244 C CA . HIS A 1 154 ? 5.633 -6.043 -0.102 1 98.88 154 HIS A CA 1
ATOM 1245 C C . HIS A 1 154 ? 4.457 -5.812 -1.044 1 98.88 154 HIS A C 1
ATOM 1247 O O . HIS A 1 154 ? 4.645 -5.391 -2.188 1 98.88 154 HIS A O 1
ATOM 1253 N N . PHE A 1 155 ? 3.285 -6.09 -0.537 1 98.69 155 PHE A N 1
ATOM 1254 C CA . PHE A 1 155 ? 2.137 -5.602 -1.288 1 98.69 155 PHE A CA 1
ATOM 1255 C C . PHE A 1 155 ? 0.992 -5.238 -0.35 1 98.69 155 PHE A C 1
ATOM 1257 O O . PHE A 1 155 ? 0.956 -5.684 0.798 1 98.69 155 PHE A O 1
ATOM 1264 N N . HIS A 1 156 ? 0.137 -4.359 -0.786 1 98.69 156 HIS A N 1
ATOM 1265 C CA . HIS A 1 156 ? -1.088 -3.895 -0.146 1 98.69 156 HIS A CA 1
ATOM 1266 C C . HIS A 1 156 ? -2.273 -3.975 -1.103 1 98.69 156 HIS A C 1
ATOM 1268 O O . HIS A 1 156 ? -2.244 -3.387 -2.188 1 98.69 156 HIS A O 1
ATOM 1274 N N . ARG A 1 157 ? -3.174 -4.738 -0.719 1 97.69 157 ARG A N 1
ATOM 1275 C CA . ARG A 1 157 ? -4.383 -4.883 -1.524 1 97.69 157 ARG A CA 1
ATOM 1276 C C . ARG A 1 157 ? -5.621 -4.488 -0.728 1 97.69 157 ARG A C 1
ATOM 1278 O O . ARG A 1 157 ? -5.789 -4.91 0.418 1 97.69 157 ARG A O 1
ATOM 1285 N N . SER A 1 158 ? -6.359 -3.553 -1.281 1 95.25 158 SER A N 1
ATOM 1286 C CA . SER A 1 158 ? -7.648 -3.186 -0.698 1 95.25 158 SER A CA 1
ATOM 1287 C C . SER A 1 158 ? -8.781 -3.391 -1.694 1 95.25 158 SER A C 1
ATOM 1289 O O . SER A 1 158 ? -8.539 -3.605 -2.885 1 95.25 158 SER A O 1
ATOM 1291 N N . GLY A 1 159 ? -9.977 -3.111 -1.115 1 80.31 159 GLY A N 1
ATOM 1292 C CA . GLY A 1 159 ? -11.148 -3.352 -1.938 1 80.31 159 GLY A CA 1
ATOM 1293 C C . GLY A 1 159 ? -11.578 -4.809 -1.956 1 80.31 159 GLY A C 1
ATOM 1294 O O . GLY A 1 159 ? -10.969 -5.645 -1.286 1 80.31 159 GLY A O 1
ATOM 1295 N N . GLY A 1 160 ? -12.766 -5.145 -2.465 1 59 160 GLY A N 1
ATOM 1296 C CA . GLY A 1 160 ? -13.289 -6.496 -2.57 1 59 160 GLY A CA 1
ATOM 1297 C C . GLY A 1 160 ? -14.281 -6.836 -1.473 1 59 160 GLY A C 1
ATOM 1298 O O . GLY A 1 160 ? -14.047 -6.523 -0.303 1 59 160 GLY A O 1
ATOM 1299 N N . SER A 1 161 ? -15.469 -6.266 -1.531 1 48.84 161 SER A N 1
ATOM 1300 C CA . SER A 1 161 ? -16.406 -6.773 -0.54 1 48.84 161 SER A CA 1
ATOM 1301 C C . SER A 1 161 ? -15.906 -8.062 0.097 1 48.84 161 SER A C 1
ATOM 1303 O O . SER A 1 161 ? -15.273 -8.883 -0.569 1 48.84 161 SER A O 1
ATOM 1305 N N . GLY A 1 162 ? -15.453 -7.984 1.378 1 42.66 162 GLY A N 1
ATOM 1306 C CA . GLY A 1 162 ? -15.023 -9.141 2.146 1 42.66 162 GLY A CA 1
ATOM 1307 C C . GLY A 1 162 ? -15.516 -10.453 1.573 1 42.66 162 GLY A C 1
ATOM 1308 O O . GLY A 1 162 ? -15.523 -11.477 2.264 1 42.66 162 GLY A O 1
ATOM 1309 N N . GLY A 1 163 ? -16.672 -10.422 0.96 1 35.94 163 GLY A N 1
ATOM 1310 C CA . GLY A 1 163 ? -17.109 -11.812 0.886 1 35.94 163 GLY A CA 1
ATOM 1311 C C . GLY A 1 163 ? -15.977 -12.766 0.557 1 35.94 163 GLY A C 1
ATOM 1312 O O . GLY A 1 163 ? -15.07 -12.969 1.365 1 35.94 163 GLY A O 1
ATOM 1313 N N . ALA A 1 164 ? -16.125 -13.523 -0.574 1 36.53 164 ALA A N 1
ATOM 1314 C CA . ALA A 1 164 ? -15.305 -14.656 -0.968 1 36.53 164 ALA A CA 1
ATOM 1315 C C . ALA A 1 164 ? -13.859 -14.234 -1.186 1 36.53 164 ALA A C 1
ATOM 1317 O O . ALA A 1 164 ? -13.586 -13.305 -1.951 1 36.53 164 ALA A O 1
ATOM 1318 N N . ALA A 1 165 ? -12.852 -13.961 -0.183 1 36.94 165 ALA A N 1
ATOM 1319 C CA . ALA A 1 165 ? -11.484 -13.727 -0.627 1 36.94 165 ALA A CA 1
ATOM 1320 C C . ALA A 1 165 ? -11.375 -13.805 -2.148 1 36.94 165 ALA A C 1
ATOM 1322 O O . ALA A 1 165 ? -10.742 -12.953 -2.777 1 36.94 165 ALA A O 1
ATOM 1323 N N . PHE A 1 166 ? -11.461 -14.977 -2.729 1 41.41 166 PHE A N 1
ATOM 1324 C CA . PHE A 1 166 ? -11.602 -15.391 -4.121 1 41.41 166 PHE A CA 1
ATOM 1325 C C . PHE A 1 166 ? -13.062 -15.352 -4.551 1 41.41 166 PHE A C 1
ATOM 1327 O O . PHE A 1 166 ? -13.438 -15.977 -5.547 1 41.41 166 PHE A O 1
ATOM 1334 N N . GLY A 1 167 ? -13.828 -14.203 -4.32 1 39.5 167 GLY A N 1
ATOM 1335 C CA . GLY A 1 167 ? -15.203 -14.102 -4.781 1 39.5 167 GLY A CA 1
ATOM 1336 C C . GLY A 1 167 ? -16.047 -15.297 -4.391 1 39.5 167 GLY A C 1
ATOM 1337 O O . GLY A 1 167 ? -17.156 -15.484 -4.91 1 39.5 167 GLY A O 1
ATOM 1338 N N . PHE A 1 168 ? -15.461 -16.312 -3.861 1 39.97 168 PHE A N 1
ATOM 1339 C CA . PHE A 1 168 ? -16.312 -17.5 -3.795 1 39.97 168 PHE A CA 1
ATOM 1340 C C . PHE A 1 168 ? -17.328 -17.375 -2.652 1 39.97 168 PHE A C 1
ATOM 1342 O O . PHE A 1 168 ? -16.984 -17.656 -1.497 1 39.97 168 PHE A O 1
ATOM 1349 N N . SER A 1 169 ? -17.781 -16.203 -2.338 1 35.12 169 SER A N 1
ATOM 1350 C CA . SER A 1 169 ? -18.812 -16.297 -1.299 1 35.12 169 SER A CA 1
ATOM 1351 C C . SER A 1 169 ? -19.875 -17.312 -1.67 1 35.12 169 SER A C 1
ATOM 1353 O O . SER A 1 169 ? -20.453 -17.234 -2.758 1 35.12 169 SER A O 1
ATOM 1355 N N . SER A 1 170 ? -19.766 -18.516 -1.152 1 32.09 170 SER A N 1
ATOM 1356 C CA . SER A 1 170 ? -20.875 -19.469 -1.128 1 32.09 170 SER A CA 1
ATOM 1357 C C . SER A 1 170 ? -22.125 -18.859 -0.519 1 32.09 170 SER A C 1
ATOM 1359 O O . SER A 1 170 ? -22.156 -18.531 0.672 1 32.09 170 SER A O 1
ATOM 1361 N N . HIS A 1 171 ? -22.766 -17.859 -1.075 1 30.23 171 HIS A N 1
ATOM 1362 C CA . HIS A 1 171 ? -24.156 -17.797 -0.616 1 30.23 171 HIS A CA 1
ATOM 1363 C C . HIS A 1 171 ? -24.75 -19.188 -0.477 1 30.23 171 HIS A C 1
ATOM 1365 O O . HIS A 1 171 ? -24.797 -19.938 -1.448 1 30.23 171 HIS A O 1
ATOM 1371 N N . LYS A 1 172 ? -24.469 -19.828 0.758 1 25.39 172 LYS A N 1
ATOM 1372 C CA . LYS A 1 172 ? -25.641 -20.672 1.029 1 25.39 172 LYS A CA 1
ATOM 1373 C C . LYS A 1 172 ? -26.906 -19.828 1.173 1 25.39 172 LYS A C 1
ATOM 1375 O O . LYS A 1 172 ? -26.844 -18.703 1.684 1 25.39 172 LYS A O 1
ATOM 1380 N N . MET B 1 1 ? -0.73 26.453 46.125 1 22.3 1 MET B N 1
ATOM 1381 C CA . MET B 1 1 ? -0.278 26.766 44.781 1 22.3 1 MET B CA 1
ATOM 1382 C C . MET B 1 1 ? -0.123 25.484 43.969 1 22.3 1 MET B C 1
ATOM 1384 O O . MET B 1 1 ? 0.815 24.719 44.188 1 22.3 1 MET B O 1
ATOM 1388 N N . LYS B 1 2 ? -1.234 24.781 43.594 1 28.5 2 LYS B N 1
ATOM 1389 C CA . LYS B 1 2 ? -1.357 23.438 43 1 28.5 2 LYS B CA 1
ATOM 1390 C C . LYS B 1 2 ? -0.655 23.375 41.656 1 28.5 2 LYS B C 1
ATOM 1392 O O . LYS B 1 2 ? -0.829 24.25 40.812 1 28.5 2 LYS B O 1
ATOM 1397 N N . LEU B 1 3 ? 0.568 22.812 41.594 1 27.36 3 LEU B N 1
ATOM 1398 C CA . LEU B 1 3 ? 1.406 22.578 40.438 1 27.36 3 LEU B CA 1
ATOM 1399 C C . LEU B 1 3 ? 0.608 21.906 39.312 1 27.36 3 LEU B C 1
ATOM 1401 O O . LEU B 1 3 ? 0.134 20.781 39.469 1 27.36 3 LEU B O 1
ATOM 1405 N N . LEU B 1 4 ? -0.167 22.625 38.531 1 30.89 4 LEU B N 1
ATOM 1406 C CA . LEU B 1 4 ? -0.893 22.172 37.375 1 30.89 4 LEU B CA 1
ATOM 1407 C C . LEU B 1 4 ? 0.062 21.562 36.344 1 30.89 4 LEU B C 1
ATOM 1409 O O . LEU B 1 4 ? 0.957 22.234 35.844 1 30.89 4 LEU B O 1
ATOM 1413 N N . THR B 1 5 ? 0.459 20.312 36.562 1 29.98 5 THR B N 1
ATOM 1414 C CA . THR B 1 5 ? 1.232 19.531 35.594 1 29.98 5 THR B CA 1
ATOM 1415 C C . THR B 1 5 ? 0.622 19.625 34.219 1 29.98 5 THR B C 1
ATOM 1417 O O . THR B 1 5 ? -0.533 19.25 34 1 29.98 5 THR B O 1
ATOM 1420 N N . VAL B 1 6 ? 0.855 20.641 33.562 1 30.25 6 VAL B N 1
ATOM 1421 C CA . VAL B 1 6 ? 0.542 20.797 32.125 1 30.25 6 VAL B CA 1
ATOM 1422 C C . VAL B 1 6 ? 0.991 19.562 31.375 1 30.25 6 VAL B C 1
ATOM 1424 O O . VAL B 1 6 ? 2.17 19.203 31.391 1 30.25 6 VAL B O 1
ATOM 1427 N N . TRP B 1 7 ? 0.091 18.516 31.391 1 31.72 7 TRP B N 1
ATOM 1428 C CA . TRP B 1 7 ? 0.281 17.422 30.438 1 31.72 7 TRP B CA 1
ATOM 1429 C C . TRP B 1 7 ? 0.778 17.938 29.094 1 31.72 7 TRP B C 1
ATOM 1431 O O . TRP B 1 7 ? 0.128 18.781 28.469 1 31.72 7 TRP B O 1
ATOM 1441 N N . ASP B 1 8 ? 2.035 18.281 28.922 1 32.88 8 ASP B N 1
ATOM 1442 C CA . ASP B 1 8 ? 2.699 18.531 27.641 1 32.88 8 ASP B CA 1
ATOM 1443 C C . ASP B 1 8 ? 2.123 17.641 26.547 1 32.88 8 ASP B C 1
ATOM 1445 O O . ASP B 1 8 ? 2.26 16.406 26.609 1 32.88 8 ASP B O 1
ATOM 1449 N N . THR B 1 9 ? 1.01 17.953 26 1 37.16 9 THR B N 1
ATOM 1450 C CA . THR B 1 9 ? 0.119 17.359 25.016 1 37.16 9 THR B CA 1
ATOM 1451 C C . THR B 1 9 ? 0.875 17.047 23.719 1 37.16 9 THR B C 1
ATOM 1453 O O . THR B 1 9 ? 0.27 16.906 22.656 1 37.16 9 THR B O 1
ATOM 1456 N N . LYS B 1 10 ? 2.127 17.422 23.594 1 36.78 10 LYS B N 1
ATOM 1457 C CA . LYS B 1 10 ? 2.777 16.953 22.375 1 36.78 10 LYS B CA 1
ATOM 1458 C C . LYS B 1 10 ? 2.68 15.438 22.25 1 36.78 10 LYS B C 1
ATOM 1460 O O . LYS B 1 10 ? 3.375 14.703 22.953 1 36.78 10 LYS B O 1
ATOM 1465 N N . LYS B 1 11 ? 1.548 14.922 21.875 1 46.12 11 LYS B N 1
ATOM 1466 C CA . LYS B 1 11 ? 1.075 13.547 21.734 1 46.12 11 LYS B CA 1
ATOM 1467 C C . LYS B 1 11 ? 1.983 12.742 20.812 1 46.12 11 LYS B C 1
ATOM 1469 O O . LYS B 1 11 ? 2.105 13.062 19.625 1 46.12 11 LYS B O 1
ATOM 1474 N N . LYS B 1 12 ? 3.092 12.078 21.531 1 49.16 12 LYS B N 1
ATOM 1475 C CA . LYS B 1 12 ? 4.078 11.164 20.969 1 49.16 12 LYS B CA 1
ATOM 1476 C C . LYS B 1 12 ? 3.4 9.992 20.266 1 49.16 12 LYS B C 1
ATOM 1478 O O . LYS B 1 12 ? 2.463 9.398 20.797 1 49.16 12 LYS B O 1
ATOM 1483 N N . ILE B 1 13 ? 3.504 10.016 18.938 1 51.78 13 ILE B N 1
ATOM 1484 C CA . ILE B 1 13 ? 3.129 8.805 18.203 1 51.78 13 ILE B CA 1
ATOM 1485 C C . ILE B 1 13 ? 3.754 7.586 18.875 1 51.78 13 ILE B C 1
ATOM 1487 O O . ILE B 1 13 ? 4.957 7.562 19.141 1 51.78 13 ILE B O 1
ATOM 1491 N N . ARG B 1 14 ? 3.00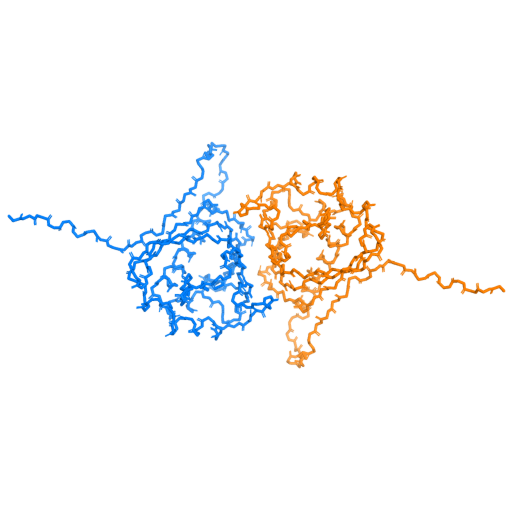2 6.68 19.531 1 57.38 14 ARG B N 1
ATOM 1492 C CA . ARG B 1 14 ? 3.496 5.449 20.141 1 57.38 14 ARG B CA 1
ATOM 1493 C C . ARG B 1 14 ? 3.773 4.391 19.078 1 57.38 14 ARG B C 1
ATOM 1495 O O . ARG B 1 14 ? 2.947 4.156 18.203 1 57.38 14 ARG B O 1
ATOM 1502 N N . ILE B 1 15 ? 5.004 3.971 19.078 1 53.28 15 ILE B N 1
ATOM 1503 C CA . ILE B 1 15 ? 5.363 2.848 18.219 1 53.28 15 ILE B CA 1
ATOM 1504 C C . ILE B 1 15 ? 5.469 1.574 19.062 1 53.28 15 ILE B C 1
ATOM 1506 O O . ILE B 1 15 ? 6.199 1.533 20.047 1 53.28 15 ILE B O 1
ATOM 1510 N N . VAL B 1 16 ? 4.645 0.58 18.953 1 51.69 16 VAL B N 1
ATOM 1511 C CA . VAL B 1 16 ? 4.754 -0.714 19.609 1 51.69 16 VAL B CA 1
ATOM 1512 C C . VAL B 1 16 ? 5.496 -1.697 18.703 1 51.69 16 VAL B C 1
ATOM 1514 O O . VAL B 1 16 ? 5.066 -1.965 17.578 1 51.69 16 VAL B O 1
ATOM 1517 N N . CYS B 1 17 ? 6.75 -1.988 19.016 1 52.81 17 CYS B N 1
ATOM 1518 C CA . CYS B 1 17 ? 7.512 -2.979 18.266 1 52.81 17 CYS B CA 1
ATOM 1519 C C . CYS B 1 17 ? 7.578 -4.301 19.016 1 52.81 17 CYS B C 1
ATOM 1521 O O . CYS B 1 17 ? 7.777 -4.32 20.234 1 52.81 17 CYS B O 1
ATOM 1523 N N . PRO B 1 18 ? 7.074 -5.539 18.562 1 39.97 18 PRO B N 1
ATOM 1524 C CA . PRO B 1 18 ? 7.395 -6.785 19.25 1 39.97 18 PRO B CA 1
ATOM 1525 C C . PRO B 1 18 ? 8.898 -6.984 19.438 1 39.97 18 PRO B C 1
ATOM 1527 O O . PRO B 1 18 ? 9.695 -6.523 18.625 1 39.97 18 PRO B O 1
ATOM 1530 N N . GLU B 1 19 ? 9.281 -7.262 20.75 1 36.62 19 GLU B N 1
ATOM 1531 C CA . GLU B 1 19 ? 10.672 -7.512 21.125 1 36.62 19 GLU B CA 1
ATOM 1532 C C . GLU B 1 19 ? 11.234 -8.719 20.391 1 36.62 19 GLU B C 1
ATOM 1534 O O . GLU B 1 19 ? 10.922 -9.867 20.719 1 36.62 19 GLU B O 1
ATOM 1539 N N . LYS B 1 20 ? 11.055 -9.234 19.234 1 38.38 20 LYS B N 1
ATOM 1540 C CA . LYS B 1 20 ? 11.891 -10.383 18.938 1 38.38 20 LYS B CA 1
ATOM 1541 C C . LYS B 1 20 ? 13.352 -10.109 19.281 1 38.38 20 LYS B C 1
ATOM 1543 O O . LYS B 1 20 ? 13.828 -8.977 19.141 1 38.38 20 LYS B O 1
ATOM 1548 N N . PRO B 1 21 ? 13.977 -11.164 20.078 1 31.73 21 PRO B N 1
ATOM 1549 C CA . PRO B 1 21 ? 15.391 -11.078 20.438 1 31.73 21 PRO B CA 1
ATOM 1550 C C . PRO B 1 21 ? 16.281 -10.688 19.25 1 31.73 21 PRO B C 1
ATOM 1552 O O . PRO B 1 21 ? 16.203 -11.297 18.188 1 31.73 21 PRO B O 1
ATOM 1555 N N . TYR B 1 22 ? 16.531 -9.492 19.125 1 32.5 22 TYR B N 1
ATOM 1556 C CA . TYR B 1 22 ? 17.547 -8.961 18.219 1 32.5 22 TYR B CA 1
ATOM 1557 C C . TYR B 1 22 ? 18.875 -9.672 18.422 1 32.5 22 TYR B C 1
ATOM 1559 O O . TYR B 1 22 ? 19.812 -9.109 19 1 32.5 22 TYR B O 1
ATOM 1567 N N . SER B 1 23 ? 18.922 -10.922 18.938 1 31.5 23 SER B N 1
ATOM 1568 C CA . SER B 1 23 ? 20.297 -11.336 19.156 1 31.5 23 SER B CA 1
ATOM 1569 C C . SER B 1 23 ? 21.156 -11.086 17.906 1 31.5 23 SER B C 1
ATOM 1571 O O . SER B 1 23 ? 22.375 -11.141 17.969 1 31.5 23 SER B O 1
ATOM 1573 N N . GLN B 1 24 ? 20.906 -11.984 16.812 1 31.52 24 GLN B N 1
ATOM 1574 C CA . GLN B 1 24 ? 22.047 -11.938 15.922 1 31.52 24 GLN B CA 1
ATOM 1575 C C . GLN B 1 24 ? 22.438 -10.5 15.586 1 31.52 24 GLN B C 1
ATOM 1577 O O . GLN B 1 24 ? 21.703 -9.805 14.891 1 31.52 24 GLN B O 1
ATOM 1582 N N . LEU B 1 25 ? 23.266 -9.891 16.406 1 31.81 25 LEU B N 1
ATOM 1583 C CA . LEU B 1 25 ? 23.969 -8.68 16.812 1 31.81 25 LEU B CA 1
ATOM 1584 C C . LEU B 1 25 ? 24.547 -7.957 15.594 1 31.81 25 LEU B C 1
ATOM 1586 O O . LEU B 1 25 ? 24.531 -6.727 15.547 1 31.81 25 LEU B O 1
ATOM 1590 N N . SER B 1 26 ? 25.609 -8.547 15 1 34 26 SER B N 1
ATOM 1591 C CA . SER B 1 26 ? 26.672 -7.727 14.438 1 34 26 SER B CA 1
ATOM 1592 C C . SER B 1 26 ? 26.156 -6.852 13.297 1 34 26 SER B C 1
ATOM 1594 O O . SER B 1 26 ? 26.672 -5.754 13.07 1 34 26 SER B O 1
ATOM 1596 N N . THR B 1 27 ? 25.672 -7.484 12.234 1 39.44 27 THR B N 1
ATOM 1597 C CA . THR B 1 27 ? 25.531 -6.754 10.984 1 39.44 27 THR B CA 1
ATOM 1598 C C . THR B 1 27 ? 24.594 -5.566 11.148 1 39.44 27 THR B C 1
ATOM 1600 O O . THR B 1 27 ? 23.812 -5.508 12.102 1 39.44 27 THR B O 1
ATOM 1603 N N . ASN B 1 28 ? 24.031 -4.469 10.023 1 50.09 28 ASN B N 1
ATOM 1604 C CA . ASN B 1 28 ? 24.547 -3.139 9.703 1 50.09 28 ASN B CA 1
ATOM 1605 C C . ASN B 1 28 ? 23.828 -2.059 10.508 1 50.09 28 ASN B C 1
ATOM 1607 O O . ASN B 1 28 ? 22.609 -1.877 10.375 1 50.09 28 ASN B O 1
ATOM 1611 N N . SER B 1 29 ? 24.375 -1.777 11.781 1 63.72 29 SER B N 1
ATOM 1612 C CA . SER B 1 29 ? 24.062 -0.529 12.477 1 63.72 29 SER B CA 1
ATOM 1613 C C . SER B 1 29 ? 23.5 0.513 11.516 1 63.72 29 SER B C 1
ATOM 1615 O O . SER B 1 29 ? 22.562 1.235 11.859 1 63.72 29 SER B O 1
ATOM 1617 N N . GLN B 1 30 ? 24.141 0.398 10.414 1 72.31 30 GLN B N 1
ATOM 1618 C CA . GLN B 1 30 ? 23.703 1.371 9.422 1 72.31 30 GLN B CA 1
ATOM 1619 C C . GLN B 1 30 ? 22.266 1.073 8.961 1 72.31 30 GLN B C 1
ATOM 1621 O O . GLN B 1 30 ? 21.469 1.988 8.797 1 72.31 30 GLN B O 1
ATOM 1626 N N . SER B 1 31 ? 22.062 -0.268 8.828 1 83.62 31 SER B N 1
ATOM 1627 C CA . SER B 1 31 ? 20.719 -0.626 8.406 1 83.62 31 SER B CA 1
ATOM 1628 C C . SER B 1 31 ? 19.703 -0.306 9.492 1 83.62 31 SER B C 1
ATOM 1630 O O . SER B 1 31 ? 18.594 0.16 9.195 1 83.62 31 SER B O 1
ATOM 1632 N N . SER B 1 32 ? 20.078 -0.55 10.688 1 84.94 32 SER B N 1
ATOM 1633 C CA . SER B 1 32 ? 19.172 -0.239 11.789 1 84.94 32 SER B CA 1
ATOM 1634 C C . SER B 1 32 ? 18.906 1.262 11.883 1 84.94 32 SER B C 1
ATOM 1636 O O . SER B 1 32 ? 17.781 1.689 12.109 1 84.94 32 SER B O 1
ATOM 1638 N N . ALA B 1 33 ? 19.969 1.981 11.695 1 88.38 33 ALA B N 1
ATOM 1639 C CA . ALA B 1 33 ? 19.828 3.436 11.742 1 88.38 33 ALA B CA 1
ATOM 1640 C C . ALA B 1 33 ? 18.938 3.938 10.609 1 88.38 33 ALA B C 1
ATOM 1642 O O . ALA B 1 33 ? 18.125 4.836 10.812 1 88.38 33 ALA B O 1
ATOM 1643 N N . ARG B 1 34 ? 19.094 3.387 9.477 1 92.62 34 ARG B N 1
ATOM 1644 C CA . ARG B 1 34 ? 18.281 3.787 8.328 1 92.62 34 ARG B CA 1
ATOM 1645 C C . ARG B 1 34 ? 16.828 3.424 8.539 1 92.62 34 ARG B C 1
ATOM 1647 O O . ARG B 1 34 ? 15.93 4.188 8.18 1 92.62 34 ARG B O 1
ATOM 1654 N N . ARG B 1 35 ? 16.594 2.314 9.125 1 95.25 35 ARG B N 1
ATOM 1655 C CA . ARG B 1 35 ? 15.219 1.916 9.43 1 95.25 35 ARG B CA 1
ATOM 1656 C C . ARG B 1 35 ? 14.586 2.881 10.43 1 95.25 35 ARG B C 1
ATOM 1658 O O . ARG B 1 35 ? 13.43 3.279 10.258 1 95.25 35 ARG B O 1
ATOM 1665 N N . GLN B 1 36 ? 15.312 3.225 11.406 1 94.56 36 GLN B N 1
ATOM 1666 C CA . GLN B 1 36 ? 14.812 4.172 12.398 1 94.56 36 GLN B CA 1
ATOM 1667 C C . GLN B 1 36 ? 14.539 5.535 11.773 1 94.56 36 GLN B C 1
ATOM 1669 O O . GLN B 1 36 ? 13.602 6.23 12.164 1 94.56 36 GLN B O 1
ATOM 1674 N N . GLU B 1 37 ? 15.344 5.887 10.859 1 95.69 37 GLU B N 1
ATOM 1675 C CA . GLU B 1 37 ? 15.133 7.137 10.141 1 95.69 37 GLU B CA 1
ATOM 1676 C C . GLU B 1 37 ? 13.789 7.133 9.414 1 95.69 37 GLU B C 1
ATOM 1678 O O . GLU B 1 37 ? 13.055 8.125 9.453 1 95.69 37 GLU B O 1
ATOM 1683 N N . ILE B 1 38 ? 13.484 6.043 8.805 1 97.44 38 ILE B N 1
ATOM 1684 C CA . ILE B 1 38 ? 12.234 5.91 8.078 1 97.44 38 ILE B CA 1
ATOM 1685 C C . ILE B 1 38 ? 11.055 5.984 9.047 1 97.44 38 ILE B C 1
ATOM 1687 O O . ILE B 1 38 ? 10.047 6.637 8.766 1 97.44 38 ILE B O 1
ATOM 1691 N N . ILE B 1 39 ? 11.18 5.359 10.148 1 96.56 39 ILE B N 1
ATOM 1692 C CA . ILE B 1 39 ? 10.133 5.383 11.164 1 96.56 39 ILE B CA 1
ATOM 1693 C C . ILE B 1 39 ? 9.922 6.812 11.656 1 96.56 39 ILE B C 1
ATOM 1695 O O . ILE B 1 39 ? 8.781 7.277 11.758 1 96.56 39 ILE B O 1
ATOM 1699 N N . LYS B 1 40 ? 10.969 7.48 11.883 1 96.31 40 LYS B N 1
ATOM 1700 C CA . LYS B 1 40 ? 10.891 8.859 12.352 1 96.31 40 LYS B CA 1
ATOM 1701 C C . LYS B 1 40 ? 10.242 9.758 11.305 1 96.31 40 LYS B C 1
ATOM 1703 O O . LYS B 1 40 ? 9.414 10.617 11.633 1 96.31 40 LYS B O 1
ATOM 1708 N N . MET B 1 41 ? 10.648 9.578 10.047 1 97.06 41 MET B N 1
ATOM 1709 C CA . MET B 1 41 ? 10.039 10.344 8.961 1 97.06 41 MET B CA 1
ATOM 1710 C C . MET B 1 41 ? 8.531 10.094 8.906 1 97.06 41 MET B C 1
ATOM 1712 O O . MET B 1 41 ? 7.754 11.023 8.695 1 97.06 41 MET B O 1
ATOM 1716 N N . THR B 1 42 ? 8.188 8.891 9.141 1 97.94 42 THR B N 1
ATOM 1717 C CA . THR B 1 42 ? 6.773 8.531 9.125 1 97.94 42 THR B CA 1
ATOM 1718 C C . THR B 1 42 ? 6.043 9.172 10.305 1 97.94 42 THR B C 1
ATOM 1720 O O . THR B 1 42 ? 4.93 9.68 10.148 1 97.94 42 THR B O 1
ATOM 1723 N N . GLU B 1 43 ? 6.66 9.188 11.414 1 96.62 43 GLU B N 1
ATOM 1724 C CA . GLU B 1 43 ? 6.094 9.859 12.578 1 96.62 43 GLU B CA 1
ATOM 1725 C C . GLU B 1 43 ? 5.863 11.344 12.305 1 96.62 43 GLU B C 1
ATOM 1727 O O . GLU B 1 43 ? 4.824 11.898 12.672 1 96.62 43 GLU B O 1
ATOM 1732 N N . GLN B 1 44 ? 6.801 11.93 11.727 1 96.94 44 GLN B N 1
ATOM 1733 C CA . GLN B 1 44 ? 6.68 13.344 11.375 1 96.94 44 GLN B CA 1
ATOM 1734 C C . GLN B 1 44 ? 5.516 13.578 10.414 1 96.94 44 GLN B C 1
ATOM 1736 O O . GLN B 1 44 ? 4.77 14.547 10.562 1 96.94 44 GLN B O 1
ATOM 1741 N N . LEU B 1 45 ? 5.43 12.742 9.508 1 97.69 45 LEU B N 1
ATOM 1742 C CA . LEU B 1 45 ? 4.344 12.828 8.539 1 97.69 45 LEU B CA 1
ATOM 1743 C C . LEU B 1 45 ? 2.99 12.742 9.234 1 97.69 45 LEU B C 1
ATOM 1745 O O . LEU B 1 45 ? 2.102 13.555 8.984 1 97.69 45 LEU B O 1
ATOM 1749 N N . ILE B 1 46 ? 2.826 11.789 10.078 1 95.94 46 ILE B N 1
ATOM 1750 C CA . ILE B 1 46 ? 1.565 11.57 10.781 1 95.94 46 ILE B CA 1
ATOM 1751 C C . ILE B 1 46 ? 1.273 12.758 11.695 1 95.94 46 ILE B C 1
ATOM 1753 O O . ILE B 1 46 ? 0.121 13.18 11.836 1 95.94 46 ILE B O 1
ATOM 1757 N N . GLU B 1 47 ? 2.285 13.25 12.297 1 94.38 47 GLU B N 1
ATOM 1758 C CA . GLU B 1 47 ? 2.104 14.438 13.125 1 94.38 47 GLU B CA 1
ATOM 1759 C C . GLU B 1 47 ? 1.578 15.609 12.305 1 94.38 47 GLU B C 1
ATOM 1761 O O . GLU B 1 47 ? 0.698 16.344 12.758 1 94.38 47 GLU B O 1
ATOM 1766 N N . ALA B 1 48 ? 2.154 15.789 11.125 1 95.75 48 ALA B N 1
ATOM 1767 C CA . ALA B 1 48 ? 1.67 16.844 10.242 1 95.75 48 ALA B CA 1
ATOM 1768 C C . ALA B 1 48 ? 0.191 16.656 9.914 1 95.75 48 ALA B C 1
ATOM 1770 O O . ALA B 1 48 ? -0.575 17.609 9.875 1 95.75 48 ALA B O 1
ATOM 1771 N N . ILE B 1 49 ? -0.212 15.422 9.719 1 94.44 49 ILE B N 1
ATOM 1772 C CA . ILE B 1 49 ? -1.605 15.102 9.438 1 94.44 49 ILE B CA 1
ATOM 1773 C C . ILE B 1 49 ? -2.467 15.406 10.664 1 94.44 49 ILE B C 1
ATOM 1775 O O . ILE B 1 49 ? -3.486 16.094 10.555 1 94.44 49 ILE B O 1
ATOM 1779 N N . ASN B 1 50 ? -2.07 14.945 11.828 1 90.12 50 ASN B N 1
ATOM 1780 C CA . ASN B 1 50 ? -2.824 15.109 13.07 1 90.12 50 ASN B CA 1
ATOM 1781 C C . ASN B 1 50 ? -3.041 16.578 13.406 1 90.12 50 ASN B C 1
ATOM 1783 O O . ASN B 1 50 ? -4.082 16.953 13.953 1 90.12 50 ASN B O 1
ATOM 1787 N N . THR B 1 51 ? -2.109 17.359 13.062 1 91.5 51 THR B N 1
ATOM 1788 C CA . THR B 1 51 ? -2.174 18.766 13.438 1 91.5 51 THR B CA 1
ATOM 1789 C C . THR B 1 51 ? -2.697 19.625 12.289 1 91.5 51 THR B C 1
ATOM 1791 O O . THR B 1 51 ? -2.801 20.844 12.406 1 91.5 51 THR B O 1
ATOM 1794 N N . GLY B 1 52 ? -2.885 19.016 11.18 1 92.81 52 GLY B N 1
ATOM 1795 C CA . GLY B 1 52 ? -3.357 19.75 10.016 1 92.81 52 GLY B CA 1
ATOM 1796 C C . GLY B 1 52 ? -2.311 20.688 9.422 1 92.81 52 GLY B C 1
ATOM 1797 O O . GLY B 1 52 ? -2.637 21.75 8.922 1 92.81 52 GLY B O 1
ATOM 1798 N N . ASP B 1 53 ? -1.095 20.344 9.547 1 95.38 53 ASP B N 1
ATOM 1799 C CA . ASP B 1 53 ? 0.015 21.156 9.062 1 95.38 53 ASP B CA 1
ATOM 1800 C C . ASP B 1 53 ? 0.381 20.781 7.625 1 95.38 53 ASP B C 1
ATOM 1802 O O . ASP B 1 53 ? 1.334 20.047 7.398 1 95.38 53 ASP B O 1
ATOM 1806 N N . PHE B 1 54 ? -0.266 21.406 6.621 1 96.75 54 PHE B N 1
ATOM 1807 C CA . PHE B 1 54 ? -0.095 21.078 5.215 1 96.75 54 PHE B CA 1
ATOM 1808 C C . PHE B 1 54 ? 1.303 21.438 4.734 1 96.75 54 PHE B C 1
ATOM 1810 O O . PHE B 1 54 ? 1.885 20.734 3.902 1 96.75 54 PHE B O 1
ATOM 1817 N N . GLU B 1 55 ? 1.824 22.422 5.195 1 97.62 55 GLU B N 1
ATOM 1818 C CA . GLU B 1 55 ? 3.168 22.828 4.801 1 97.62 55 GLU B CA 1
ATOM 1819 C C . GLU B 1 55 ? 4.203 21.781 5.191 1 97.62 55 GLU B C 1
ATOM 1821 O O . GLU B 1 55 ? 5.031 21.375 4.371 1 97.62 55 GLU B O 1
ATOM 1826 N N . ALA B 1 56 ? 4.156 21.406 6.422 1 97.56 56 ALA B N 1
ATOM 1827 C CA . ALA B 1 56 ? 5.066 20.359 6.871 1 97.56 56 ALA B CA 1
ATOM 1828 C C . ALA B 1 56 ? 4.871 19.078 6.062 1 97.56 56 ALA B C 1
ATOM 1830 O O . ALA B 1 56 ? 5.844 18.406 5.703 1 97.56 56 ALA B O 1
ATOM 1831 N N . TYR B 1 57 ? 3.637 18.781 5.805 1 97.88 57 TYR B N 1
ATOM 1832 C CA . TYR B 1 57 ? 3.285 17.594 5.043 1 97.88 57 TYR B CA 1
ATOM 1833 C C . TYR B 1 57 ? 3.902 17.625 3.652 1 97.88 57 TYR B C 1
ATOM 1835 O O . TYR B 1 57 ? 4.539 16.672 3.221 1 97.88 57 TYR B O 1
ATOM 1843 N N . THR B 1 58 ? 3.801 18.688 2.977 1 97.94 58 THR B N 1
ATOM 1844 C CA . THR B 1 58 ? 4.254 18.797 1.595 1 97.94 58 THR B CA 1
ATOM 1845 C C . THR B 1 58 ? 5.781 18.781 1.524 1 97.94 58 THR B C 1
ATOM 1847 O O . THR B 1 58 ? 6.355 18.375 0.51 1 97.94 58 THR B O 1
ATOM 1850 N N . LYS B 1 59 ? 6.414 19.156 2.557 1 97.31 59 LYS B N 1
ATOM 1851 C CA . LYS B 1 59 ? 7.875 19.172 2.592 1 97.31 59 LYS B CA 1
ATOM 1852 C C . LYS B 1 59 ? 8.445 17.75 2.527 1 97.31 59 LYS B C 1
ATOM 1854 O O . LYS B 1 59 ? 9.578 17.562 2.092 1 97.31 59 LYS B O 1
ATOM 1859 N N . ILE B 1 60 ? 7.637 16.812 2.908 1 97.75 60 ILE B N 1
ATOM 1860 C CA . ILE B 1 60 ? 8.211 15.477 2.971 1 97.75 60 ILE B CA 1
ATOM 1861 C C . ILE B 1 60 ? 7.426 14.531 2.061 1 97.75 60 ILE B C 1
ATOM 1863 O O . ILE B 1 60 ? 7.547 13.312 2.168 1 97.75 60 ILE B O 1
ATOM 1867 N N . CYS B 1 61 ? 6.578 15.062 1.277 1 98.38 61 CYS B N 1
ATOM 1868 C CA . CYS B 1 61 ? 5.863 14.281 0.275 1 98.38 61 CYS B CA 1
ATOM 1869 C C . CYS B 1 61 ? 6.25 14.719 -1.134 1 98.38 61 CYS B C 1
ATOM 1871 O O . CYS B 1 61 ? 6.414 15.914 -1.396 1 98.38 61 CYS B O 1
ATOM 1873 N N . ASP B 1 62 ? 6.402 13.727 -2.006 1 97.94 62 ASP B N 1
ATOM 1874 C CA . ASP B 1 62 ? 6.578 14.008 -3.426 1 97.94 62 ASP B CA 1
ATOM 1875 C C . ASP B 1 62 ? 5.363 14.742 -3.99 1 97.94 62 ASP B C 1
ATOM 1877 O O . ASP B 1 62 ? 4.223 14.391 -3.688 1 97.94 62 ASP B O 1
ATOM 1881 N N . PRO B 1 63 ? 5.562 15.828 -4.758 1 96.94 63 PRO B N 1
ATOM 1882 C CA . PRO B 1 63 ? 4.422 16.547 -5.336 1 96.94 63 PRO B CA 1
ATOM 1883 C C . PRO B 1 63 ? 3.553 15.648 -6.219 1 96.94 63 PRO B C 1
ATOM 1885 O O . PRO B 1 63 ? 2.383 15.961 -6.457 1 96.94 63 PRO B O 1
ATOM 1888 N N . HIS B 1 64 ? 4.07 14.516 -6.766 1 96.19 64 HIS B N 1
ATOM 1889 C CA . HIS B 1 64 ? 3.322 13.562 -7.578 1 96.19 64 HIS B CA 1
ATOM 1890 C C . HIS B 1 64 ? 2.996 12.297 -6.781 1 96.19 64 HIS B C 1
ATOM 1892 O O . HIS B 1 64 ? 2.971 11.203 -7.34 1 96.19 64 HIS B O 1
ATOM 1898 N N . LEU B 1 65 ? 2.83 12.523 -5.562 1 97.81 65 LEU B N 1
ATOM 1899 C CA . LEU B 1 65 ? 2.441 11.438 -4.672 1 97.81 65 LEU B CA 1
ATOM 1900 C C . LEU B 1 65 ? 1.237 10.68 -5.227 1 97.81 65 LEU B C 1
ATOM 1902 O O . LEU B 1 65 ? 0.285 11.297 -5.715 1 97.81 65 LEU B O 1
ATOM 1906 N N . THR B 1 66 ? 1.291 9.328 -5.211 1 98.56 66 THR B N 1
ATOM 1907 C CA . THR B 1 66 ? 0.129 8.508 -5.535 1 98.56 66 THR B CA 1
ATOM 1908 C C . THR B 1 66 ? -0.437 7.852 -4.281 1 98.56 66 THR B C 1
ATOM 1910 O O . THR B 1 66 ? 0.296 7.598 -3.322 1 98.56 66 THR B O 1
ATOM 1913 N N . ALA B 1 67 ? -1.775 7.621 -4.379 1 98.12 67 ALA B N 1
ATOM 1914 C CA . ALA B 1 67 ? -2.373 7.082 -3.16 1 98.12 67 ALA B CA 1
ATOM 1915 C C . ALA B 1 67 ? -3.623 6.262 -3.477 1 98.12 67 ALA B C 1
ATOM 1917 O O . ALA B 1 67 ? -4.41 6.637 -4.348 1 98.12 67 ALA B O 1
ATOM 1918 N N . PHE B 1 68 ? -3.734 5.164 -2.787 1 97.75 68 PHE B N 1
ATOM 1919 C CA . PHE B 1 68 ? -5.016 4.492 -2.586 1 97.75 68 PHE B CA 1
ATOM 1920 C C . PHE B 1 68 ? -5.523 4.711 -1.166 1 97.75 68 PHE B C 1
ATOM 1922 O O . PHE B 1 68 ? -4.809 4.441 -0.198 1 97.75 68 PHE B O 1
ATOM 1929 N N . GLU B 1 69 ? -6.707 5.148 -1.071 1 94.94 69 GLU B N 1
ATOM 1930 C CA . GLU B 1 69 ? -7.355 5.312 0.227 1 94.94 69 GLU B CA 1
ATOM 1931 C C . GLU B 1 69 ? -8.875 5.277 0.094 1 94.94 69 GLU B C 1
ATOM 1933 O O . GLU B 1 69 ? -9.414 5.488 -0.994 1 94.94 69 GLU B O 1
ATOM 1938 N N . PRO B 1 70 ? -9.539 4.977 1.15 1 93.81 70 PRO B N 1
ATOM 1939 C CA . PRO B 1 70 ? -11 4.844 1.072 1 93.81 70 PRO B CA 1
ATOM 1940 C C . PRO B 1 70 ? -11.672 6.082 0.49 1 93.81 70 PRO B C 1
ATOM 1942 O O . PRO B 1 70 ? -12.625 5.965 -0.286 1 93.81 70 PRO B O 1
ATOM 1945 N N . GLU B 1 71 ? -11.164 7.238 0.798 1 91.56 71 GLU B N 1
ATOM 1946 C CA . GLU B 1 71 ? -11.758 8.492 0.338 1 91.56 71 GLU B CA 1
ATOM 1947 C C . GLU B 1 71 ? -11.656 8.625 -1.18 1 91.56 71 GLU B C 1
ATOM 1949 O O . GLU B 1 71 ? -12.375 9.422 -1.785 1 91.56 71 GLU B O 1
ATOM 1954 N N . ALA B 1 72 ? -10.828 7.832 -1.77 1 93.44 72 ALA B N 1
ATOM 1955 C CA . ALA B 1 72 ? -10.609 7.945 -3.209 1 93.44 72 ALA B CA 1
ATOM 1956 C C . ALA B 1 72 ? -11.547 7.02 -3.982 1 93.44 72 ALA B C 1
ATOM 1958 O O . ALA B 1 72 ? -11.469 6.938 -5.211 1 93.44 72 ALA B O 1
ATOM 1959 N N . MET B 1 73 ? -12.352 6.273 -3.291 1 90.5 73 MET B N 1
ATOM 1960 C CA . MET B 1 73 ? -13.43 5.477 -3.863 1 90.5 73 MET B CA 1
ATOM 1961 C C . MET B 1 73 ? -12.906 4.547 -4.949 1 90.5 73 MET B C 1
ATOM 1963 O O . MET B 1 73 ? -13.461 4.496 -6.051 1 90.5 73 MET B O 1
ATOM 1967 N N . GLY B 1 74 ? -11.797 3.881 -4.68 1 91.88 74 GLY B N 1
ATOM 1968 C CA . GLY B 1 74 ? -11.305 2.83 -5.559 1 91.88 74 GLY B CA 1
ATOM 1969 C C . GLY B 1 74 ? -10.406 3.348 -6.664 1 91.88 74 GLY B C 1
ATOM 1970 O O . GLY B 1 74 ? -10 2.59 -7.547 1 91.88 74 GLY B O 1
ATOM 1971 N N . ASN B 1 75 ? -10.039 4.617 -6.645 1 93.62 75 ASN B N 1
ATOM 1972 C CA . ASN B 1 75 ? -9.211 5.195 -7.695 1 93.62 75 ASN B CA 1
ATOM 1973 C C . ASN B 1 75 ? -7.816 5.547 -7.184 1 93.62 75 ASN B C 1
ATOM 1975 O O . ASN B 1 75 ? -7.637 5.816 -5.992 1 93.62 75 ASN B O 1
ATOM 1979 N N . LEU B 1 76 ? -6.91 5.445 -8.102 1 96.88 76 LEU B N 1
ATOM 1980 C CA . LEU B 1 76 ? -5.574 5.949 -7.793 1 96.88 76 LEU B CA 1
ATOM 1981 C C . LEU B 1 76 ? -5.535 7.469 -7.883 1 96.88 76 LEU B C 1
ATOM 1983 O O . LEU B 1 76 ? -5.781 8.039 -8.945 1 96.88 76 LEU B O 1
ATOM 1987 N N . VAL B 1 77 ? -5.215 8.109 -6.781 1 96.38 77 VAL B N 1
ATOM 1988 C CA . VAL B 1 77 ? -5.086 9.562 -6.75 1 96.38 77 VAL B CA 1
ATOM 1989 C C . VAL B 1 77 ? -3.627 9.953 -6.965 1 96.38 77 VAL B C 1
ATOM 1991 O O . VAL B 1 77 ? -2.719 9.297 -6.449 1 96.38 77 VAL B O 1
ATOM 1994 N N . GLU B 1 78 ? -3.465 10.984 -7.691 1 96.69 78 GLU B N 1
ATOM 1995 C CA . GLU B 1 78 ? -2.131 11.531 -7.918 1 96.69 78 GLU B CA 1
ATOM 1996 C C . GLU B 1 78 ? -2.088 13.023 -7.605 1 96.69 78 GLU B C 1
ATOM 1998 O O . GLU B 1 78 ? -2.988 13.773 -7.992 1 96.69 78 GLU B O 1
ATOM 2003 N N . GLY B 1 79 ? -0.998 13.383 -6.859 1 96.31 79 GLY B N 1
ATOM 2004 C CA . GLY B 1 79 ? -0.795 14.797 -6.559 1 96.31 79 GLY B CA 1
ATOM 2005 C C . GLY B 1 79 ? -1.236 15.18 -5.16 1 96.31 79 GLY B C 1
ATOM 2006 O O . GLY B 1 79 ? -1.615 14.312 -4.363 1 96.31 79 GLY B O 1
ATOM 2007 N N . MET B 1 80 ? -1.196 16.484 -4.867 1 96.19 80 MET B N 1
ATOM 2008 C CA . MET B 1 80 ? -1.353 16.953 -3.494 1 96.19 80 MET B CA 1
ATOM 2009 C C . MET B 1 80 ? -2.744 17.531 -3.275 1 96.19 80 MET B C 1
ATOM 2011 O O . MET B 1 80 ? -3.193 17.672 -2.135 1 96.19 80 MET B O 1
ATOM 2015 N N . ASP B 1 81 ? -3.465 17.859 -4.309 1 95.38 81 ASP B N 1
ATOM 2016 C CA . ASP B 1 81 ? -4.699 18.625 -4.207 1 95.38 81 ASP B CA 1
ATOM 2017 C C . ASP B 1 81 ? -5.77 17.844 -3.445 1 95.38 81 ASP B C 1
ATOM 2019 O O . ASP B 1 81 ? -6.527 18.422 -2.66 1 95.38 81 ASP B O 1
ATOM 2023 N N . PHE B 1 82 ? -5.918 16.625 -3.738 1 94.88 82 PHE B N 1
ATOM 2024 C CA . PHE B 1 82 ? -6.895 15.781 -3.055 1 94.88 82 PHE B CA 1
ATOM 2025 C C . PHE B 1 82 ? -6.699 15.844 -1.545 1 94.88 82 PHE B C 1
ATOM 2027 O O . PHE B 1 82 ? -7.664 15.992 -0.794 1 94.88 82 PHE B O 1
ATOM 2034 N N . HIS B 1 83 ? -5.496 15.766 -1.104 1 95.38 83 HIS B N 1
ATOM 2035 C CA . HIS B 1 83 ? -5.18 15.766 0.319 1 95.38 83 HIS B CA 1
ATOM 2036 C C . HIS B 1 83 ? -5.293 17.172 0.908 1 95.38 83 HIS B C 1
ATOM 2038 O O . HIS B 1 83 ? -5.715 17.328 2.057 1 95.38 83 HIS B O 1
ATOM 2044 N N . LYS B 1 84 ? -4.922 18.125 0.084 1 96.38 84 LYS B N 1
ATOM 2045 C CA . LYS B 1 84 ? -5.043 19.5 0.549 1 96.38 84 LYS B CA 1
ATOM 2046 C C . LYS B 1 84 ? -6.473 19.812 0.975 1 96.38 84 LYS B C 1
ATOM 2048 O O . LYS B 1 84 ? -6.695 20.547 1.938 1 96.38 84 LYS B O 1
ATOM 2053 N N . PHE B 1 85 ? -7.414 19.375 0.278 1 94.94 85 PHE B N 1
ATOM 2054 C CA . PHE B 1 85 ? -8.812 19.562 0.623 1 94.94 85 PHE B CA 1
ATOM 2055 C C . PHE B 1 85 ? -9.086 19.141 2.061 1 94.94 85 PHE B C 1
ATOM 2057 O O . PHE B 1 85 ? -9.758 19.844 2.811 1 94.94 85 PHE B O 1
ATOM 2064 N N . TYR B 1 86 ? -8.625 18.016 2.453 1 92.56 86 TYR B N 1
ATOM 2065 C CA . TYR B 1 86 ? -8.867 17.516 3.797 1 92.56 86 TYR B CA 1
ATOM 2066 C C . TYR B 1 86 ? -8.078 18.297 4.832 1 92.56 86 TYR B C 1
ATOM 2068 O O . TYR B 1 86 ? -8.555 18.516 5.949 1 92.56 86 TYR B O 1
ATOM 2076 N N . PHE B 1 87 ? -6.875 18.641 4.48 1 93.25 87 PHE B N 1
ATOM 2077 C CA . PHE B 1 87 ? -6.105 19.5 5.379 1 93.25 87 PHE B CA 1
ATOM 2078 C C . PHE B 1 87 ? -6.832 20.812 5.629 1 93.25 87 PHE B C 1
ATOM 2080 O O . PHE B 1 87 ? -6.859 21.312 6.758 1 93.25 87 PHE B O 1
ATOM 2087 N N . ASP B 1 88 ? -7.449 21.375 4.641 1 93.38 88 ASP B N 1
ATOM 2088 C CA . ASP B 1 88 ? -8.086 22.688 4.711 1 93.38 88 ASP B CA 1
ATOM 2089 C C . ASP B 1 88 ? -9.422 22.609 5.445 1 93.38 88 ASP B C 1
ATOM 2091 O O . ASP B 1 88 ? -9.852 23.594 6.066 1 93.38 88 ASP B O 1
ATOM 2095 N N . ASN B 1 89 ? -9.969 21.406 5.449 1 89.56 89 ASN B N 1
ATOM 2096 C CA . ASN B 1 89 ? -11.375 21.422 5.844 1 89.56 89 ASN B CA 1
ATOM 2097 C C . ASN B 1 89 ? -11.656 20.438 6.98 1 89.56 89 ASN B C 1
ATOM 2099 O O . ASN B 1 89 ? -12.688 20.531 7.648 1 89.56 89 ASN B O 1
ATOM 2103 N N . VAL B 1 90 ? -10.758 19.531 7.191 1 85.25 90 VAL B N 1
ATOM 2104 C CA . VAL B 1 90 ? -11.102 18.469 8.117 1 85.25 90 VAL B CA 1
ATOM 2105 C C . VAL B 1 90 ? -10.016 18.344 9.195 1 85.25 90 VAL B C 1
ATOM 2107 O O . VAL B 1 90 ? -10.305 18.469 10.383 1 85.25 90 VAL B O 1
ATOM 2110 N N . LEU B 1 91 ? -8.82 18.219 8.758 1 84.5 91 LEU B N 1
ATOM 2111 C CA . LEU B 1 91 ? -7.727 17.875 9.656 1 84.5 91 LEU B CA 1
ATOM 2112 C C . LEU B 1 91 ? -7.355 19.047 10.555 1 84.5 91 LEU B C 1
ATOM 2114 O O . LEU B 1 91 ? -7.195 20.172 10.07 1 84.5 91 LEU B O 1
ATOM 2118 N N . GLY B 1 92 ? -7.242 18.844 11.883 1 75.94 92 GLY B N 1
ATOM 2119 C CA . GLY B 1 92 ? -6.832 19.859 12.836 1 75.94 92 GLY B CA 1
ATOM 2120 C C . GLY B 1 92 ? -7.957 20.797 13.234 1 75.94 92 GLY B C 1
ATOM 2121 O O . GLY B 1 92 ? -7.754 21.719 14.031 1 75.94 92 GLY B O 1
ATOM 2122 N N . LYS B 1 93 ? -9.047 20.875 12.836 1 75.25 93 LYS B N 1
ATOM 2123 C CA . LYS B 1 93 ? -10.07 21.875 13.109 1 75.25 93 LYS B CA 1
ATOM 2124 C C . LYS B 1 93 ? -11.055 21.391 14.164 1 75.25 93 LYS B C 1
ATOM 2126 O O . LYS B 1 93 ? -11.391 22.125 15.094 1 75.25 93 LYS B O 1
ATOM 2131 N N . ASN B 1 94 ? -11.672 20.188 13.961 1 63.81 94 ASN B N 1
ATOM 2132 C CA . ASN B 1 94 ? -12.789 19.828 14.82 1 63.81 94 ASN B CA 1
ATOM 2133 C C . ASN B 1 94 ? -12.398 18.766 15.836 1 63.81 94 ASN B C 1
ATOM 2135 O O . ASN B 1 94 ? -13.242 18.266 16.578 1 63.81 94 ASN B O 1
ATOM 2139 N N . CYS B 1 95 ? -11.234 18.406 15.703 1 61.72 95 CYS B N 1
ATOM 2140 C CA . CYS B 1 95 ? -10.898 17.344 16.656 1 61.72 95 CYS B CA 1
ATOM 2141 C C . CYS B 1 95 ? -9.953 17.859 17.734 1 61.72 95 CYS B C 1
ATOM 2143 O O . CYS B 1 95 ? -8.891 18.406 17.422 1 61.72 95 CYS B O 1
ATOM 2145 N N . LYS B 1 96 ? -10.57 17.984 18.953 1 64.62 96 LYS B N 1
ATOM 2146 C CA . LYS B 1 96 ? -9.859 18.547 20.109 1 64.62 96 LYS B CA 1
ATOM 2147 C C . LYS B 1 96 ? -8.656 17.672 20.469 1 64.62 96 LYS B C 1
ATOM 2149 O O . LYS B 1 96 ? -7.586 18.188 20.781 1 64.62 96 LYS B O 1
ATOM 2154 N N . ALA B 1 97 ? -8.977 16.344 20.438 1 81.06 97 ALA B N 1
ATOM 2155 C CA . ALA B 1 97 ? -7.902 15.461 20.875 1 81.06 97 ALA B CA 1
ATOM 2156 C C . ALA B 1 97 ? -7.723 14.289 19.922 1 81.06 97 ALA B C 1
ATOM 2158 O O . ALA B 1 97 ? -8.688 13.602 19.578 1 81.06 97 ALA B O 1
ATOM 2159 N N . VAL B 1 98 ? -6.523 14.281 19.391 1 86.31 98 VAL B N 1
ATOM 2160 C CA . VAL B 1 98 ? -6.195 13.148 18.531 1 86.31 98 VAL B CA 1
ATOM 2161 C C . VAL B 1 98 ? -4.914 12.477 19.031 1 86.31 98 VAL B C 1
ATOM 2163 O O . VAL B 1 98 ? -3.945 13.156 19.375 1 86.31 98 VAL B O 1
ATOM 2166 N N . ASN B 1 99 ? -5.027 11.18 19.188 1 89.62 99 ASN B N 1
ATOM 2167 C CA . ASN B 1 99 ? -3.865 10.375 19.531 1 89.62 99 ASN B CA 1
ATOM 2168 C C . ASN B 1 99 ? -3.643 9.25 18.531 1 89.62 99 ASN B C 1
ATOM 2170 O O . ASN B 1 99 ? -4.59 8.57 18.125 1 89.62 99 ASN B O 1
ATOM 2174 N N . THR B 1 100 ? -2.342 9.156 18.141 1 93.06 100 THR B N 1
ATOM 2175 C CA . THR B 1 100 ? -2.047 8.133 17.156 1 93.06 100 THR B CA 1
ATOM 2176 C C . THR B 1 100 ? -1.021 7.137 17.688 1 93.06 100 THR B C 1
ATOM 2178 O O . THR B 1 100 ? -0.022 7.535 18.297 1 93.06 100 THR B O 1
ATOM 2181 N N . THR B 1 101 ? -1.301 5.84 17.5 1 92.94 101 THR B N 1
ATOM 2182 C CA . THR B 1 101 ? -0.379 4.758 17.828 1 92.94 101 THR B CA 1
ATOM 2183 C C . THR B 1 101 ? -0.034 3.947 16.578 1 92.94 101 THR B C 1
ATOM 2185 O O . THR B 1 101 ? -0.927 3.49 15.859 1 92.94 101 THR B O 1
ATOM 2188 N N . ILE B 1 102 ? 1.225 3.852 16.359 1 93.56 102 ILE B N 1
ATOM 2189 C CA . ILE B 1 102 ? 1.713 3.006 15.281 1 93.56 102 ILE B CA 1
ATOM 2190 C C . ILE B 1 102 ? 2.096 1.634 15.828 1 93.56 102 ILE B C 1
ATOM 2192 O O . ILE B 1 102 ? 2.965 1.525 16.688 1 93.56 102 ILE B O 1
ATOM 2196 N N . LEU B 1 103 ? 1.488 0.596 15.242 1 92.56 103 LEU B N 1
ATOM 2197 C CA . LEU B 1 103 ? 1.716 -0.746 15.773 1 92.56 103 LEU B CA 1
ATOM 2198 C C . LEU B 1 103 ? 2.701 -1.513 14.898 1 92.56 103 LEU B C 1
ATOM 2200 O O . LEU B 1 103 ? 2.502 -1.63 13.688 1 92.56 103 LEU B O 1
ATOM 2204 N N . ASN B 1 104 ? 3.805 -1.988 15.406 1 88.25 104 ASN B N 1
ATOM 2205 C CA . ASN B 1 104 ? 4.77 -2.922 14.828 1 88.25 104 ASN B CA 1
ATOM 2206 C C . ASN B 1 104 ? 5.133 -2.539 13.398 1 88.25 104 ASN B C 1
ATOM 2208 O O . ASN B 1 104 ? 4.938 -3.326 12.477 1 88.25 104 ASN B O 1
ATOM 2212 N N . PRO B 1 105 ? 5.727 -1.366 13.297 1 95.62 105 PRO B N 1
ATOM 2213 C CA . PRO B 1 105 ? 6.137 -0.984 11.945 1 95.62 105 PRO B CA 1
ATOM 2214 C C . PRO B 1 105 ? 7.215 -1.9 11.375 1 95.62 105 PRO B C 1
ATOM 2216 O O . PRO B 1 105 ? 8.109 -2.334 12.102 1 95.62 105 PRO B O 1
ATOM 2219 N N . HIS B 1 106 ? 7.062 -2.32 10.188 1 96.5 106 HIS B N 1
ATOM 2220 C CA . HIS B 1 106 ? 8.047 -3.088 9.43 1 96.5 106 HIS B CA 1
ATOM 2221 C C . HIS B 1 106 ? 8.609 -2.27 8.273 1 96.5 106 HIS B C 1
ATOM 2223 O O . HIS B 1 106 ? 7.855 -1.71 7.477 1 96.5 106 HIS B O 1
ATOM 2229 N N . VAL B 1 107 ? 9.945 -2.252 8.211 1 9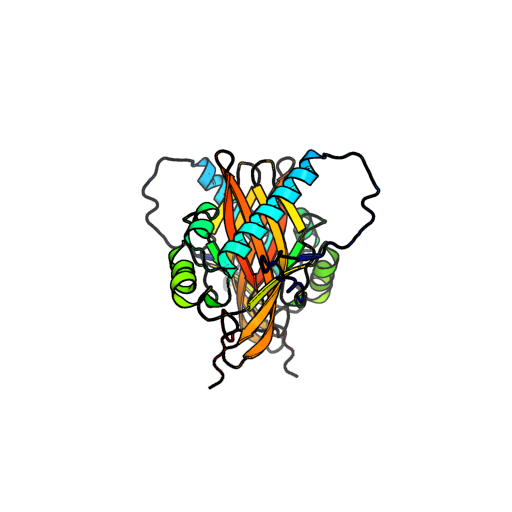7.94 107 VAL B N 1
ATOM 2230 C CA . VAL B 1 107 ? 10.594 -1.448 7.18 1 97.94 107 VAL B CA 1
ATOM 2231 C C . VAL B 1 107 ? 11.391 -2.354 6.246 1 97.94 107 VAL B C 1
ATOM 2233 O O . VAL B 1 107 ? 12.266 -3.1 6.691 1 97.94 107 VAL B O 1
ATOM 2236 N N . HIS B 1 108 ? 11.047 -2.291 4.977 1 97.88 108 HIS B N 1
ATOM 2237 C CA . HIS B 1 108 ? 11.914 -2.818 3.93 1 97.88 108 HIS B CA 1
ATOM 2238 C C . HIS B 1 108 ? 12.867 -1.745 3.412 1 97.88 108 HIS B C 1
ATOM 2240 O O . HIS B 1 108 ? 12.43 -0.743 2.842 1 97.88 108 HIS B O 1
ATOM 2246 N N . LEU B 1 109 ? 14.148 -1.99 3.662 1 97.06 109 LEU B N 1
ATOM 2247 C CA . LEU B 1 109 ? 15.117 -1.147 2.975 1 97.06 109 LEU B CA 1
ATOM 2248 C C . LEU B 1 109 ? 15.336 -1.627 1.543 1 97.06 109 LEU B C 1
ATOM 2250 O O . LEU B 1 109 ? 15.594 -2.811 1.312 1 97.06 109 LEU B O 1
ATOM 2254 N N . LEU B 1 110 ? 15.211 -0.751 0.615 1 96.94 110 LEU B N 1
ATOM 2255 C CA . LEU B 1 110 ? 15.312 -1.054 -0.808 1 96.94 110 LEU B CA 1
ATOM 2256 C C . LEU B 1 110 ? 16.531 -0.375 -1.425 1 96.94 110 LEU B C 1
ATOM 2258 O O . LEU B 1 110 ? 16.406 0.699 -2.021 1 96.94 110 LEU B O 1
ATOM 2262 N N . GLY B 1 111 ? 17.594 -0.953 -1.355 1 92 111 GLY B N 1
ATOM 2263 C CA . GLY B 1 111 ? 18.828 -0.266 -1.722 1 92 111 GLY B CA 1
ATOM 2264 C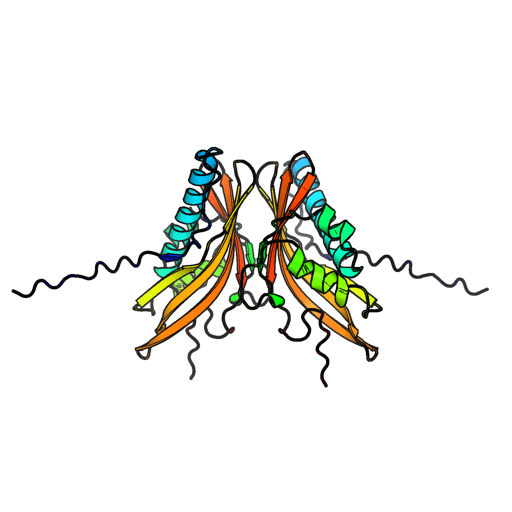 C . GLY B 1 111 ? 19.188 0.869 -0.778 1 92 111 GLY B C 1
ATOM 2265 O O . GLY B 1 111 ? 18.906 0.791 0.422 1 92 111 GLY B O 1
ATOM 2266 N N . GLU B 1 112 ? 19.844 1.896 -1.376 1 91.06 112 GLU B N 1
ATOM 2267 C CA . GLU B 1 112 ? 20.328 2.986 -0.535 1 91.06 112 GLU B CA 1
ATOM 2268 C C . GLU B 1 112 ? 19.344 4.156 -0.529 1 91.06 112 GLU B C 1
ATOM 2270 O O . GLU B 1 112 ? 19.359 4.984 0.384 1 91.06 112 GLU B O 1
ATOM 2275 N N . ASP B 1 113 ? 18.422 4.078 -1.499 1 94.38 113 ASP B N 1
ATOM 2276 C CA . ASP B 1 113 ? 17.719 5.332 -1.702 1 94.38 113 ASP B CA 1
ATOM 2277 C C . ASP B 1 113 ? 16.203 5.129 -1.583 1 94.38 113 ASP B C 1
ATOM 2279 O O . ASP B 1 113 ? 15.422 5.988 -1.991 1 94.38 113 ASP B O 1
ATOM 2283 N N . ALA B 1 114 ? 15.789 3.99 -1.07 1 97.88 114 ALA B N 1
ATOM 2284 C CA . ALA B 1 114 ? 14.344 3.77 -0.989 1 97.88 114 ALA B CA 1
ATOM 2285 C C . ALA B 1 114 ? 13.992 2.855 0.182 1 97.88 114 ALA B C 1
ATOM 2287 O O . ALA B 1 114 ? 14.852 2.119 0.68 1 97.88 114 ALA B O 1
ATOM 2288 N N . ALA B 1 115 ? 12.828 2.961 0.61 1 98.25 115 ALA B N 1
ATOM 2289 C CA . ALA B 1 115 ? 12.305 2.117 1.685 1 98.25 115 ALA B CA 1
ATOM 2290 C C . ALA B 1 115 ? 10.789 2.018 1.617 1 98.25 115 ALA B C 1
ATOM 2292 O O . ALA B 1 115 ? 10.125 2.916 1.094 1 98.25 115 ALA B O 1
ATOM 2293 N N . CYS B 1 116 ? 10.289 0.942 2.049 1 98.75 116 CYS B N 1
ATOM 2294 C CA . CYS B 1 116 ? 8.852 0.735 2.24 1 98.75 116 CYS B CA 1
ATOM 2295 C C . CYS B 1 116 ? 8.539 0.422 3.697 1 98.75 116 CYS B C 1
ATOM 2297 O O . CYS B 1 116 ? 9.156 -0.46 4.297 1 98.75 116 CYS B O 1
ATOM 2299 N N . ILE B 1 117 ? 7.637 1.144 4.27 1 98.56 117 ILE B N 1
ATOM 2300 C CA . ILE B 1 117 ? 7.211 0.879 5.641 1 98.56 117 ILE B CA 1
ATOM 2301 C C . ILE B 1 117 ? 5.75 0.445 5.652 1 98.56 117 ILE B C 1
ATOM 2303 O O . ILE B 1 117 ? 4.93 0.978 4.902 1 98.56 117 ILE B O 1
ATOM 2307 N N . ALA B 1 118 ? 5.406 -0.531 6.461 1 98.5 118 ALA B N 1
ATOM 2308 C CA . ALA B 1 118 ? 4.051 -1.034 6.664 1 98.5 118 ALA B CA 1
ATOM 2309 C C . ALA B 1 118 ? 3.707 -1.109 8.148 1 98.5 118 ALA B C 1
ATOM 2311 O O . ALA B 1 118 ? 4.523 -1.552 8.961 1 98.5 118 ALA B O 1
ATOM 2312 N N . TYR B 1 119 ? 2.531 -0.631 8.469 1 96.88 119 TYR B N 1
ATOM 2313 C CA . TYR B 1 119 ? 2.125 -0.634 9.867 1 96.88 119 TYR B CA 1
ATOM 2314 C C . TYR B 1 119 ? 0.611 -0.528 9.992 1 96.88 119 TYR B C 1
ATOM 2316 O O . TYR B 1 119 ? -0.068 -0.085 9.062 1 96.88 119 TYR B O 1
ATOM 2324 N N . VAL B 1 120 ? 0.137 -0.956 11.125 1 96.31 120 VAL B N 1
ATOM 2325 C CA . VAL B 1 120 ? -1.235 -0.682 11.539 1 96.31 120 VAL B CA 1
ATOM 2326 C C . VAL B 1 120 ? -1.273 0.583 12.391 1 96.31 120 VAL B C 1
ATOM 2328 O O . VAL B 1 120 ? -0.428 0.773 13.273 1 96.31 120 VAL B O 1
ATOM 2331 N N . ARG B 1 121 ? -2.254 1.416 12.094 1 95.38 121 ARG B N 1
ATOM 2332 C CA . ARG B 1 121 ? -2.395 2.67 12.82 1 95.38 121 ARG B CA 1
ATOM 2333 C C . ARG B 1 121 ? -3.697 2.699 13.617 1 95.38 121 ARG B C 1
ATOM 2335 O O . ARG B 1 121 ? -4.77 2.432 13.07 1 95.38 121 ARG B O 1
ATOM 2342 N N . LEU B 1 122 ? -3.527 2.963 14.883 1 92.81 122 LEU B N 1
ATOM 2343 C CA . LEU B 1 122 ? -4.684 3.277 15.719 1 92.81 122 LEU B CA 1
ATOM 2344 C C . LEU B 1 122 ? -4.793 4.777 15.953 1 92.81 122 LEU B C 1
ATOM 2346 O O . LEU B 1 122 ? -3.822 5.418 16.359 1 92.81 122 LEU B O 1
ATOM 2350 N N . THR B 1 123 ? -5.922 5.27 15.633 1 91.38 123 THR B N 1
ATOM 2351 C CA . THR B 1 123 ? -6.184 6.684 15.867 1 91.38 123 THR B CA 1
ATOM 2352 C C . THR B 1 123 ? -7.355 6.859 16.844 1 91.38 123 THR B C 1
ATOM 2354 O O . THR B 1 123 ? -8.461 6.398 16.562 1 91.38 123 THR B O 1
ATOM 2357 N N . GLN B 1 124 ? -7.062 7.512 17.906 1 89.06 124 GLN B N 1
ATOM 2358 C CA . GLN B 1 124 ? -8.086 7.863 18.875 1 89.06 124 GLN B CA 1
ATOM 2359 C C . GLN B 1 124 ? -8.445 9.344 18.797 1 89.06 124 GLN B C 1
ATOM 2361 O O . GLN B 1 124 ? -7.566 10.188 18.609 1 89.06 124 GLN B O 1
ATOM 2366 N N . TYR B 1 125 ? -9.781 9.578 18.875 1 85.75 125 TYR B N 1
ATOM 2367 C CA . TYR B 1 125 ? -10.211 10.969 18.797 1 85.75 125 TYR B CA 1
ATOM 2368 C C . TYR B 1 125 ? -11.539 11.164 19.516 1 85.75 125 TYR B C 1
ATOM 2370 O O . TYR B 1 125 ? -12.234 10.195 19.828 1 85.75 125 TYR B O 1
ATOM 2378 N N . MET B 1 126 ? -11.781 12.438 19.781 1 85.19 126 MET B N 1
ATOM 2379 C CA . MET B 1 126 ? -13.07 12.844 20.344 1 85.19 126 MET B CA 1
ATOM 2380 C C . MET B 1 126 ? -13.977 13.438 19.266 1 85.19 126 MET B C 1
ATOM 2382 O O . MET B 1 126 ? -13.547 14.281 18.484 1 85.19 126 MET B O 1
ATOM 2386 N N . ASP B 1 127 ? -15.164 12.93 19.25 1 81.5 127 ASP B N 1
ATOM 2387 C CA . ASP B 1 127 ? -16.062 13.523 18.266 1 81.5 127 ASP B CA 1
ATOM 2388 C C . ASP B 1 127 ? -16.703 14.812 18.812 1 81.5 127 ASP B C 1
ATOM 2390 O O . ASP B 1 127 ? -16.375 15.242 19.922 1 81.5 127 ASP B O 1
ATOM 2394 N N . LYS B 1 128 ? -17.578 15.398 18.016 1 80.81 128 LYS B N 1
ATOM 2395 C CA . LYS B 1 128 ? -18.172 16.688 18.359 1 80.81 128 LYS B CA 1
ATOM 2396 C C . LYS B 1 128 ? -19.078 16.578 19.578 1 80.81 128 LYS B C 1
ATOM 2398 O O . LYS B 1 128 ? -19.438 17.578 20.188 1 80.81 128 LYS B O 1
ATOM 2403 N N . HIS B 1 129 ? -19.484 15.445 19.891 1 85 129 HIS B N 1
ATOM 2404 C CA . HIS B 1 129 ? -20.375 15.211 21.016 1 85 129 HIS B CA 1
ATOM 2405 C C . HIS B 1 129 ? -19.594 14.805 22.266 1 85 129 HIS B C 1
ATOM 2407 O O . HIS B 1 129 ? -20.188 14.43 23.281 1 85 129 HIS B O 1
ATOM 2413 N N . GLY B 1 130 ? -18.344 14.805 22.125 1 83.5 130 GLY B N 1
ATOM 2414 C CA . GLY B 1 130 ? -17.516 14.484 23.266 1 83.5 130 GLY B CA 1
ATOM 2415 C C . GLY B 1 130 ? -17.328 12.992 23.469 1 83.5 130 GLY B C 1
ATOM 2416 O O . GLY B 1 130 ? -17 12.547 24.578 1 83.5 130 GLY B O 1
ATOM 2417 N N . GLN B 1 131 ? -17.656 12.258 22.438 1 87.56 131 GLN B N 1
ATOM 2418 C CA . GLN B 1 131 ? -17.469 10.812 22.547 1 87.56 131 GLN B CA 1
ATOM 2419 C C . GLN B 1 131 ? -16.125 10.383 21.953 1 87.56 131 GLN B C 1
ATOM 2421 O O . GLN B 1 131 ? -15.719 10.875 20.891 1 87.56 131 GLN B O 1
ATOM 2426 N N . ALA B 1 132 ? -15.531 9.445 22.719 1 88.75 132 ALA B N 1
ATOM 2427 C CA . ALA B 1 132 ? -14.25 8.922 22.25 1 88.75 132 ALA B CA 1
ATOM 2428 C C . ALA B 1 132 ? -14.453 7.809 21.234 1 88.75 132 ALA B C 1
ATOM 2430 O O . ALA B 1 132 ? -15.344 6.973 21.375 1 88.75 132 ALA B O 1
ATOM 2431 N N . HIS B 1 133 ? -13.633 7.891 20.156 1 89.81 133 HIS B N 1
ATOM 2432 C CA . HIS B 1 133 ? -13.625 6.844 19.141 1 89.81 133 HIS B CA 1
ATOM 2433 C C . HIS B 1 133 ? -12.211 6.367 18.844 1 89.81 133 HIS B C 1
ATOM 2435 O O . HIS B 1 133 ? -11.242 7.102 19.062 1 89.81 133 HIS B O 1
ATOM 2441 N N . THR B 1 134 ? -12.133 5.051 18.484 1 91.88 134 THR B N 1
ATOM 2442 C CA . THR B 1 134 ? -10.883 4.5 17.984 1 91.88 134 THR B CA 1
ATOM 2443 C C . THR B 1 134 ? -11.062 3.914 16.594 1 91.88 134 THR B C 1
ATOM 2445 O O . THR B 1 134 ? -12.023 3.18 16.344 1 91.88 134 THR B O 1
ATOM 2448 N N . HIS B 1 135 ? -10.156 4.395 15.812 1 91.38 135 HIS B N 1
ATOM 2449 C CA . HIS B 1 135 ? -10.164 3.932 14.43 1 91.38 135 HIS B CA 1
ATOM 2450 C C . HIS B 1 135 ? -8.867 3.213 14.086 1 91.38 135 HIS B C 1
ATOM 2452 O O . HIS B 1 135 ? -7.785 3.648 14.477 1 91.38 135 HIS B O 1
ATOM 2458 N N . GLN B 1 136 ? -9.055 2.006 13.312 1 93.5 136 GLN B N 1
ATOM 2459 C CA . GLN B 1 136 ? -7.887 1.27 12.852 1 93.5 136 GLN B CA 1
ATOM 2460 C C . GLN B 1 136 ? -7.73 1.384 11.336 1 93.5 136 GLN B C 1
ATOM 2462 O O . GLN B 1 136 ? -8.711 1.297 10.602 1 93.5 136 GLN B O 1
ATOM 2467 N N . SER B 1 137 ? -6.488 1.581 10.93 1 95 137 SER B N 1
ATOM 2468 C CA . SER B 1 137 ? -6.176 1.527 9.5 1 95 137 SER B CA 1
ATOM 2469 C C . SER B 1 137 ? -4.871 0.781 9.25 1 95 137 SER B C 1
ATOM 2471 O O . SER B 1 137 ? -4.004 0.724 10.125 1 95 137 SER B O 1
ATOM 2473 N N . GLU B 1 138 ? -4.77 0.082 8.125 1 97.06 138 GLU B N 1
ATOM 2474 C CA . GLU B 1 138 ? -3.535 -0.5 7.609 1 97.06 138 GLU B CA 1
ATOM 2475 C C . GLU B 1 138 ? -2.869 0.426 6.598 1 97.06 138 GLU B C 1
ATOM 2477 O O . GLU B 1 138 ? -3.51 0.871 5.641 1 97.06 138 GLU B O 1
ATOM 2482 N N . GLU B 1 139 ? -1.603 0.666 6.82 1 97.88 139 GLU B N 1
ATOM 2483 C CA . GLU B 1 139 ? -0.96 1.658 5.961 1 97.88 139 GLU B CA 1
ATOM 2484 C C . GLU B 1 139 ? 0.381 1.15 5.441 1 97.88 139 GLU B C 1
ATOM 2486 O O . GLU B 1 139 ? 1.156 0.548 6.188 1 97.88 139 GLU B O 1
ATOM 2491 N N . SER B 1 140 ? 0.604 1.301 4.141 1 98.81 140 SER B N 1
ATOM 2492 C CA . SER B 1 140 ? 1.884 1.12 3.461 1 98.81 140 SER B CA 1
ATOM 2493 C C . SER B 1 140 ? 2.359 2.422 2.824 1 98.81 140 SER B C 1
ATOM 2495 O O . SER B 1 140 ? 1.602 3.084 2.111 1 98.81 140 SER B O 1
ATOM 2497 N N . ARG B 1 141 ? 3.602 2.777 3.113 1 98.88 141 ARG B N 1
ATOM 2498 C CA . ARG B 1 141 ? 4.164 3.986 2.525 1 98.88 141 ARG B CA 1
ATOM 2499 C C . ARG B 1 141 ? 5.531 3.709 1.905 1 98.88 141 ARG B C 1
ATOM 2501 O O . ARG B 1 141 ? 6.34 2.975 2.477 1 98.88 141 ARG B O 1
ATOM 2508 N N . VAL B 1 142 ? 5.762 4.344 0.768 1 98.94 142 VAL B N 1
ATOM 2509 C CA . VAL B 1 142 ? 7.016 4.188 0.037 1 98.94 142 VAL B CA 1
ATOM 2510 C C . VAL B 1 142 ? 7.797 5.5 0.064 1 98.94 142 VAL B C 1
ATOM 2512 O O . VAL B 1 142 ? 7.27 6.551 -0.308 1 98.94 142 VAL B O 1
ATOM 2515 N N . TRP B 1 143 ? 9.016 5.395 0.535 1 98.75 143 TRP B N 1
ATOM 2516 C CA . TRP B 1 143 ? 9.914 6.543 0.653 1 98.75 143 TRP B CA 1
ATOM 2517 C C . TRP B 1 143 ? 11.039 6.465 -0.371 1 98.75 143 TRP B C 1
ATOM 2519 O O . TRP B 1 143 ? 11.586 5.391 -0.617 1 98.75 143 TRP B O 1
ATOM 2529 N N . HIS B 1 144 ? 11.328 7.578 -0.958 1 98.5 144 HIS B N 1
ATOM 2530 C CA . HIS B 1 144 ? 12.422 7.699 -1.918 1 98.5 144 HIS B CA 1
ATOM 2531 C C . HIS B 1 144 ? 13.359 8.844 -1.543 1 98.5 144 HIS B C 1
ATOM 2533 O O . HIS B 1 144 ? 12.922 9.977 -1.354 1 98.5 144 HIS B O 1
ATOM 2539 N N . LYS B 1 145 ? 14.586 8.523 -1.356 1 97 145 LYS B N 1
ATOM 2540 C CA . LYS B 1 145 ? 15.594 9.531 -1.039 1 97 145 LYS B CA 1
ATOM 2541 C C . LYS B 1 145 ? 16.203 10.109 -2.309 1 97 145 LYS B C 1
ATOM 2543 O O . LYS B 1 145 ? 16.844 9.398 -3.084 1 97 145 LYS B O 1
ATOM 2548 N N . ARG B 1 146 ? 15.961 11.328 -2.545 1 94.31 146 ARG B N 1
ATOM 2549 C CA . ARG B 1 146 ? 16.547 12.086 -3.646 1 94.31 146 ARG B CA 1
ATOM 2550 C C . ARG B 1 146 ? 17.297 13.312 -3.133 1 94.31 146 ARG B C 1
ATOM 2552 O O . ARG B 1 146 ? 16.75 14.094 -2.344 1 94.31 146 ARG B O 1
ATOM 2559 N N . ASP B 1 147 ? 18.562 13.453 -3.555 1 92.88 147 ASP B N 1
ATOM 2560 C CA . ASP B 1 147 ? 19.391 14.57 -3.1 1 92.88 147 ASP B CA 1
ATOM 2561 C C . ASP B 1 147 ? 19.422 14.648 -1.575 1 92.88 147 ASP B C 1
ATOM 2563 O O . ASP B 1 147 ? 19.188 15.711 -1.001 1 92.88 147 ASP B O 1
ATOM 2567 N N . ASN B 1 148 ? 19.484 13.5 -0.962 1 91.94 148 ASN B N 1
ATOM 2568 C CA . ASN B 1 148 ? 19.656 13.312 0.474 1 91.94 148 ASN B CA 1
ATOM 2569 C C . ASN B 1 148 ? 18.406 13.734 1.251 1 91.94 148 ASN B C 1
ATOM 2571 O O . ASN B 1 148 ? 18.484 14.016 2.447 1 91.94 148 ASN B O 1
ATOM 2575 N N . LYS B 1 149 ? 17.312 13.773 0.579 1 95.5 149 LYS B N 1
ATOM 2576 C CA . LYS B 1 149 ? 16.047 14.086 1.223 1 95.5 149 LYS B CA 1
ATOM 2577 C C . LYS B 1 149 ? 15.023 12.969 0.996 1 95.5 149 LYS B C 1
ATOM 2579 O O . LYS B 1 149 ? 14.781 12.57 -0.144 1 95.5 149 LYS B O 1
ATOM 2584 N N . TRP B 1 150 ? 14.523 12.562 2.061 1 97.31 150 TRP B N 1
ATOM 2585 C CA . TRP B 1 150 ? 13.469 11.555 1.971 1 97.31 150 TRP B CA 1
ATOM 2586 C C . TRP B 1 150 ? 12.133 12.203 1.615 1 97.31 150 TRP B C 1
ATOM 2588 O O . TRP B 1 150 ? 11.766 13.234 2.188 1 97.31 150 TRP B O 1
ATOM 2598 N N . GLN B 1 151 ? 11.438 11.562 0.685 1 98.44 151 GLN B N 1
ATOM 2599 C CA . GLN B 1 151 ? 10.07 11.961 0.354 1 98.44 151 GLN B CA 1
ATOM 2600 C C . GLN B 1 151 ? 9.164 10.742 0.225 1 98.44 151 GLN B C 1
ATOM 2602 O O . GLN B 1 151 ? 9.562 9.719 -0.334 1 98.44 151 GLN B O 1
ATOM 2607 N N . ASN B 1 152 ? 7.992 10.914 0.834 1 98.75 152 ASN B N 1
ATOM 2608 C CA . ASN B 1 152 ? 6.969 9.898 0.583 1 98.75 152 ASN B CA 1
ATOM 2609 C C . ASN B 1 152 ? 6.43 9.992 -0.841 1 98.75 152 ASN B C 1
ATOM 2611 O O . ASN B 1 152 ? 5.977 11.047 -1.272 1 98.75 152 ASN B O 1
ATOM 2615 N N . VAL B 1 153 ? 6.48 8.852 -1.615 1 98.81 153 VAL B N 1
ATOM 2616 C CA . VAL B 1 153 ? 6.145 8.953 -3.031 1 98.81 153 VAL B CA 1
ATOM 2617 C C . VAL B 1 153 ? 4.855 8.188 -3.316 1 98.81 153 VAL B C 1
ATOM 2619 O O . VAL B 1 153 ? 4.211 8.406 -4.344 1 98.81 153 VAL B O 1
ATOM 2622 N N . HIS B 1 154 ? 4.504 7.285 -2.447 1 98.88 154 HIS B N 1
ATOM 2623 C CA . HIS B 1 154 ? 3.289 6.492 -2.574 1 98.88 154 HIS B CA 1
ATOM 2624 C C . HIS B 1 154 ? 2.787 6.031 -1.211 1 98.88 154 HIS B C 1
ATOM 2626 O O . HIS B 1 154 ? 3.584 5.742 -0.316 1 98.88 154 HIS B O 1
ATOM 2632 N N . PHE B 1 155 ? 1.483 5.965 -1.097 1 98.69 155 PHE B N 1
ATOM 2633 C CA . PHE B 1 155 ? 0.981 5.246 0.068 1 98.69 155 PHE B CA 1
ATOM 2634 C C . PHE B 1 155 ? -0.332 4.543 -0.255 1 98.69 155 PHE B C 1
ATOM 2636 O O . PHE B 1 155 ? -1.008 4.891 -1.225 1 98.69 155 PHE B O 1
ATOM 2643 N N . HIS B 1 156 ? -0.64 3.508 0.468 1 98.69 156 HIS B N 1
ATOM 2644 C CA . HIS B 1 156 ? -1.856 2.703 0.437 1 98.69 156 HIS B CA 1
ATOM 2645 C C . HIS B 1 156 ? -2.441 2.537 1.836 1 98.69 156 HIS B C 1
ATOM 2647 O O . HIS B 1 156 ? -1.765 2.045 2.742 1 98.69 156 HIS B O 1
ATOM 2653 N N . ARG B 1 157 ? -3.586 3.025 1.965 1 97.69 157 ARG B N 1
ATOM 2654 C CA . ARG B 1 157 ? -4.273 2.908 3.246 1 97.69 157 ARG B CA 1
ATOM 2655 C C . ARG B 1 157 ? -5.594 2.156 3.092 1 97.69 157 ARG B C 1
ATOM 2657 O O . ARG B 1 157 ? -6.371 2.439 2.18 1 97.69 157 ARG B O 1
ATOM 2664 N N . SER B 1 158 ? -5.719 1.103 3.867 1 95.25 158 SER B N 1
ATOM 2665 C CA . SER B 1 158 ? -6.988 0.382 3.926 1 95.25 158 SER B CA 1
ATOM 2666 C C . SER B 1 158 ? -7.543 0.354 5.348 1 95.25 158 SER B C 1
ATOM 2668 O O . SER B 1 158 ? -6.84 0.704 6.297 1 95.25 158 SER B O 1
ATOM 2670 N N . GLY B 1 159 ? -8.734 -0.265 5.367 1 80.25 159 GLY B N 1
ATOM 2671 C CA . GLY B 1 159 ? -9.414 -0.273 6.652 1 80.25 159 GLY B CA 1
ATOM 2672 C C . GLY B 1 159 ? -10.133 1.025 6.957 1 80.25 159 GLY B C 1
ATOM 2673 O O . GLY B 1 159 ? -10.156 1.938 6.129 1 80.25 159 GLY B O 1
ATOM 2674 N N . GLY B 1 160 ? -11.008 1.096 7.965 1 59.09 160 GLY B N 1
ATOM 2675 C CA . GLY B 1 160 ? -11.742 2.277 8.383 1 59.09 160 GLY B CA 1
ATOM 2676 C C . GLY B 1 160 ? -13.18 2.285 7.895 1 59.09 160 GLY B C 1
ATOM 2677 O O . GLY B 1 160 ? -13.445 1.953 6.738 1 59.09 160 GLY B O 1
ATOM 2678 N N . SER B 1 161 ? -14.023 1.462 8.477 1 49.03 161 SER B N 1
ATOM 2679 C CA . SER B 1 161 ? -15.414 1.639 8.062 1 49.03 161 SER B CA 1
ATOM 2680 C C . SER B 1 161 ? -15.609 2.959 7.328 1 49.03 161 SER B C 1
ATOM 2682 O O . SER B 1 161 ? -14.945 3.953 7.637 1 49.03 161 SER B O 1
ATOM 2684 N N . GLY B 1 162 ? -15.812 2.896 5.984 1 42.66 162 GLY B N 1
ATOM 2685 C CA . GLY B 1 162 ? -16.094 4.059 5.156 1 42.66 162 GLY B CA 1
ATOM 2686 C C . GLY B 1 162 ? -16.562 5.258 5.957 1 42.66 162 GLY B C 1
ATOM 2687 O O . GLY B 1 162 ? -17.156 6.191 5.402 1 42.66 162 GLY B O 1
ATOM 2688 N N . GLY B 1 163 ? -17.25 5 7.047 1 35.97 163 GLY B N 1
ATOM 2689 C CA . GLY B 1 163 ? -17.922 6.246 7.379 1 35.97 163 GLY B CA 1
ATOM 2690 C C . GLY B 1 163 ? -17.047 7.469 7.176 1 35.97 163 GLY B C 1
ATOM 2691 O O . GLY B 1 163 ? -16.156 7.465 6.324 1 35.97 163 GLY B O 1
ATOM 2692 N N . ALA B 1 164 ? -16.891 8.289 8.25 1 36.69 164 ALA B N 1
ATOM 2693 C CA . ALA B 1 164 ? -16.312 9.625 8.25 1 36.69 164 ALA B CA 1
ATOM 2694 C C . ALA B 1 164 ? -14.859 9.594 7.762 1 36.69 164 ALA B C 1
ATOM 2696 O O . ALA B 1 164 ? -14.062 8.773 8.219 1 36.69 164 ALA B O 1
ATOM 2697 N N . ALA B 1 165 ? -14.383 9.641 6.395 1 37.25 165 ALA B N 1
ATOM 2698 C CA . ALA B 1 165 ? -12.953 9.789 6.121 1 37.25 165 ALA B CA 1
ATOM 2699 C C . ALA B 1 165 ? -12.148 9.859 7.418 1 37.25 165 ALA B C 1
ATOM 2701 O O . ALA B 1 165 ? -11.109 9.203 7.547 1 37.25 165 ALA B O 1
ATOM 2702 N N . PHE B 1 166 ? -12.211 10.914 8.164 1 41.94 166 PHE B N 1
ATOM 2703 C CA . PHE B 1 166 ? -11.727 11.266 9.492 1 41.94 166 PHE B CA 1
ATOM 2704 C C . PHE B 1 166 ? -12.734 10.852 10.555 1 41.94 166 PHE B C 1
ATOM 2706 O O . PHE B 1 166 ? -12.703 11.359 11.68 1 41.94 166 PHE B O 1
ATOM 2713 N N . GLY B 1 167 ? -13.242 9.547 10.555 1 39.66 167 GLY B N 1
ATOM 2714 C CA . GLY B 1 167 ? -14.156 9.094 11.594 1 39.66 167 GLY B CA 1
ATOM 2715 C C . GLY B 1 167 ? -15.359 10 11.766 1 39.66 167 GLY B C 1
ATOM 2716 O O . GLY B 1 167 ? -16.094 9.883 12.75 1 39.66 167 GLY B O 1
ATOM 2717 N N . PHE B 1 168 ? -15.383 11.125 11.133 1 40.12 168 PHE B N 1
ATOM 2718 C CA . PHE B 1 168 ? -16.438 12.023 11.57 1 40.12 168 PHE B CA 1
ATOM 2719 C C . PHE B 1 168 ? -17.781 11.594 11 1 40.12 168 PHE B C 1
ATOM 2721 O O . PHE B 1 168 ? -18.094 11.883 9.844 1 40.12 168 PHE B O 1
ATOM 2728 N N . SER B 1 169 ? -18.031 10.312 10.875 1 35.28 169 SER B N 1
ATOM 2729 C CA . SER B 1 169 ? -19.406 10.07 10.43 1 35.28 169 SER B CA 1
ATOM 2730 C C . SER B 1 169 ? -20.406 10.82 11.297 1 35.28 169 SER B C 1
ATOM 2732 O O . SER B 1 169 ? -20.375 10.719 12.523 1 35.28 169 SER B O 1
ATOM 2734 N N . SER B 1 170 ? -20.859 11.984 10.836 1 32.19 170 SER B N 1
ATOM 2735 C CA . SER B 1 170 ? -22.047 12.617 11.383 1 32.19 170 SER B CA 1
ATOM 2736 C C . SER B 1 170 ? -23.234 11.656 11.414 1 32.19 170 SER B C 1
ATOM 2738 O O . SER B 1 170 ? -23.719 11.219 10.367 1 32.19 170 SER B O 1
ATOM 2740 N N . HIS B 1 171 ? -23.25 10.594 12.164 1 29.98 171 HIS B N 1
ATOM 2741 C CA . HIS B 1 171 ? -24.609 10.141 12.422 1 29.98 171 HIS B CA 1
ATOM 2742 C C . HIS B 1 171 ? -25.562 11.32 12.656 1 29.98 171 HIS B C 1
ATOM 2744 O O . HIS B 1 171 ? -25.328 12.133 13.555 1 29.98 171 HIS B O 1
ATOM 2750 N N . LYS B 1 172 ? -26.078 11.977 11.484 1 25.16 172 LYS B N 1
ATOM 2751 C CA . LYS B 1 172 ? -27.406 12.422 11.867 1 25.16 172 LYS B CA 1
ATOM 2752 C C . LYS B 1 172 ? -28.312 11.234 12.211 1 25.16 172 LYS B C 1
ATOM 2754 O O . LYS B 1 172 ? -28.203 10.172 11.586 1 25.16 172 LYS B O 1
#

Radius of gyration: 21.87 Å; Cα contacts (8 Å, |Δi|>4): 615; chains: 2; bounding box: 54×55×87 Å